Protein AF-A0A7C2JHR2-F1 (afdb_monomer)

pLDDT: mean 92.35, std 6.83, range [47.56, 98.38]

Foldseek 3Di:
DDDDPVGRPDDCLVVPCDDPSVVVSCCVVPVVVVLQLLLLQLLQLLQVVLQVLQQQAAFQVLDGAHRQFDRDSGNVRGHGDPVCVVPVSSRRQGNHSPDDRVSVVVSVCQQVFQRPPVGDDGSVRSVVVSVVVVVVVVVVVVVVVVVVVVVVVVVVVVCCVVVPDDVVVVVVVVVVVVVVVVVVVVVVVVVVVVVVVVVVVVD

Radius of gyration: 40.31 Å; Cα contacts (8 Å, |Δi|>4): 201; chains: 1; bounding box: 85×42×120 Å

Secondary structure (DSSP, 8-state):
--B-SS-SS-B-GGG--SHHHHHHHHIIIIIIHHHHHHHHHHHHHHHHHHHHHHHTSB-TTSPBP--SB---SSGGG--B-HHHHH-GGG---BSSTT--SHHHHHHHHGGGS--BTTTTB-HHHHHHHHHHHHHHHHHHHHHHHHHHHHHHHHHHHHHHHHH---HHHHHHHHHHHHHHHHHHHHHHHHHHHHHHHHHHH--

Mean predicted aligned error: 9.36 Å

Nearest PDB structures (foldseek):
  2d4y-assembly1_A  TM=8.411E-01  e=1.890E-04  Salmonella enterica subsp. enterica serovar Typhimurium
  2d4y-assembly2_B  TM=8.430E-01  e=1.890E-04  Salmonella enterica subsp. enterica serovar Typhimurium
  4ut1-assembly1_A  TM=8.815E-01  e=2.250E-01  Burkholderia pseudomallei K96243

Structure (mmCIF, N/CA/C/O backbone):
data_AF-A0A7C2JHR2-F1
#
_entry.id   AF-A0A7C2JHR2-F1
#
loop_
_atom_site.group_PDB
_atom_site.id
_atom_site.type_symbol
_atom_site.label_atom_id
_atom_site.label_alt_id
_atom_site.label_comp_id
_atom_site.label_asym_id
_atom_site.label_entity_id
_atom_site.label_seq_id
_atom_site.pdbx_PDB_ins_code
_atom_site.Cartn_x
_atom_site.Cartn_y
_atom_site.Cartn_z
_atom_site.occupancy
_atom_site.B_iso_or_equiv
_atom_site.auth_seq_id
_atom_site.auth_comp_id
_atom_site.auth_asym_id
_atom_site.auth_atom_id
_atom_site.pdbx_PDB_model_num
ATOM 1 N N . ASP A 1 1 ? -12.423 -16.221 6.100 1.00 84.69 1 ASP A N 1
ATOM 2 C CA . ASP A 1 1 ? -13.712 -15.647 6.539 1.00 84.69 1 ASP A CA 1
ATOM 3 C C . ASP A 1 1 ? -14.231 -16.263 7.816 1.00 84.69 1 ASP A C 1
ATOM 5 O O . ASP A 1 1 ? -13.761 -17.329 8.206 1.00 84.69 1 ASP A O 1
ATOM 9 N N . ILE A 1 2 ? -15.145 -15.561 8.488 1.00 84.69 2 ILE A N 1
ATOM 10 C CA . ILE A 1 2 ? -15.865 -16.088 9.647 1.00 84.69 2 ILE A CA 1
ATOM 11 C C . ILE A 1 2 ? -17.028 -16.913 9.126 1.00 84.69 2 ILE A C 1
ATOM 13 O O . ILE A 1 2 ? -17.918 -16.393 8.459 1.00 84.69 2 ILE A O 1
ATOM 17 N N . VAL A 1 3 ? -17.003 -18.197 9.446 1.00 90.94 3 VAL A N 1
ATOM 18 C CA . VAL A 1 3 ? -17.999 -19.176 9.021 1.00 90.94 3 VAL A CA 1
ATOM 19 C C . VAL A 1 3 ? -18.353 -20.080 10.193 1.00 90.94 3 VAL A C 1
ATOM 21 O O . VAL A 1 3 ? -17.589 -20.192 11.160 1.00 90.94 3 VAL A O 1
ATOM 24 N N . PHE A 1 4 ? -19.500 -20.748 10.117 1.00 87.81 4 PHE A N 1
ATOM 25 C CA . PHE A 1 4 ? -19.799 -21.811 11.064 1.00 87.81 4 PHE A CA 1
ATOM 26 C C . PHE A 1 4 ? -18.924 -23.030 10.768 1.00 87.81 4 PHE A C 1
ATOM 28 O O . PHE A 1 4 ? -18.644 -23.364 9.618 1.00 87.81 4 PHE A O 1
ATOM 35 N N . LYS A 1 5 ? -18.506 -23.734 11.824 1.00 89.44 5 LYS A N 1
ATOM 36 C CA . LYS A 1 5 ? -17.706 -24.957 11.681 1.00 89.44 5 LYS A CA 1
ATOM 37 C C . LYS A 1 5 ? -18.437 -26.033 10.867 1.00 89.44 5 LYS A C 1
ATOM 39 O O . LYS A 1 5 ? -17.797 -26.730 10.088 1.00 89.44 5 LYS A O 1
ATOM 44 N N . ASP A 1 6 ? -19.753 -26.131 11.047 1.00 91.62 6 ASP A N 1
ATOM 45 C CA . ASP A 1 6 ? -20.602 -27.135 10.396 1.00 91.62 6 ASP A CA 1
ATOM 46 C C . ASP A 1 6 ? -21.229 -26.632 9.080 1.00 91.62 6 ASP A C 1
ATOM 48 O O . ASP A 1 6 ? -21.831 -27.415 8.350 1.00 91.62 6 ASP A O 1
ATOM 52 N N . ASP A 1 7 ? -21.071 -25.341 8.760 1.00 88.56 7 ASP A N 1
ATOM 53 C CA . ASP A 1 7 ? -21.500 -24.738 7.495 1.00 88.56 7 ASP A CA 1
ATOM 54 C C . ASP A 1 7 ? -20.523 -23.633 7.067 1.00 88.56 7 ASP A C 1
ATOM 56 O O . ASP A 1 7 ? -20.610 -22.476 7.488 1.00 88.56 7 ASP A O 1
ATOM 60 N N . SER A 1 8 ? -19.576 -24.019 6.211 1.00 85.44 8 SER A N 1
ATOM 61 C CA . SER A 1 8 ? -18.550 -23.121 5.677 1.00 85.44 8 SER A CA 1
ATOM 62 C C . SER A 1 8 ? -19.034 -22.252 4.511 1.00 85.44 8 SER A C 1
ATOM 64 O O . SER A 1 8 ? -18.282 -21.389 4.066 1.00 85.44 8 SER A O 1
ATOM 66 N N . ALA A 1 9 ? -20.250 -22.473 3.994 1.00 88.38 9 ALA A N 1
ATOM 67 C CA . ALA A 1 9 ? -20.796 -21.690 2.884 1.00 88.38 9 ALA A CA 1
ATOM 68 C C . ALA A 1 9 ? -21.410 -20.363 3.356 1.00 88.38 9 ALA A C 1
ATOM 70 O O . ALA A 1 9 ? -21.451 -19.393 2.598 1.00 88.38 9 ALA A O 1
ATOM 71 N N . THR A 1 10 ? -21.857 -20.300 4.612 1.00 87.25 10 THR A N 1
ATOM 72 C CA . THR A 1 10 ? -22.422 -19.083 5.201 1.00 87.25 10 THR A CA 1
ATOM 73 C C . THR A 1 10 ? -21.320 -18.209 5.802 1.00 87.25 10 THR A C 1
ATOM 75 O O . THR A 1 10 ? -20.813 -18.484 6.891 1.00 87.25 10 THR A O 1
ATOM 78 N N . VAL A 1 11 ? -20.967 -17.126 5.104 1.00 88.44 11 VAL A N 1
ATOM 79 C CA . VAL A 1 11 ? -20.017 -16.108 5.582 1.00 88.44 11 VAL A CA 1
ATOM 80 C C . VAL A 1 11 ? -20.727 -15.092 6.478 1.00 88.44 11 VAL A C 1
ATOM 82 O O . VAL A 1 11 ? -21.771 -14.551 6.126 1.00 88.44 11 VAL A O 1
ATOM 85 N N . LEU A 1 12 ? -20.141 -14.820 7.643 1.00 87.00 12 LEU A N 1
ATOM 86 C CA . LEU A 1 12 ? -20.720 -13.983 8.697 1.00 87.00 12 LEU A CA 1
ATOM 87 C C . LEU A 1 12 ? -19.999 -12.648 8.900 1.00 87.00 12 LEU A C 1
ATOM 89 O O . LEU A 1 12 ? -20.329 -11.944 9.854 1.00 87.00 12 LEU A O 1
ATOM 93 N N . ASN A 1 13 ? -19.022 -12.298 8.059 1.00 86.38 13 ASN A N 1
ATOM 94 C CA . ASN A 1 13 ? -18.166 -11.123 8.265 1.00 86.38 13 ASN A CA 1
ATOM 95 C C . ASN A 1 13 ? -18.991 -9.851 8.567 1.00 86.38 13 ASN A C 1
ATOM 97 O O . ASN A 1 13 ? -18.767 -9.214 9.592 1.00 86.38 13 ASN A O 1
ATOM 101 N N . ASP A 1 14 ? -20.030 -9.575 7.772 1.00 86.75 14 ASP A N 1
ATOM 102 C CA . ASP A 1 14 ? -20.877 -8.376 7.913 1.00 86.75 14 ASP A CA 1
ATOM 103 C C . ASP A 1 14 ? -21.782 -8.387 9.156 1.00 86.75 14 ASP A C 1
ATOM 105 O O . ASP A 1 14 ? -22.280 -7.351 9.596 1.00 86.75 14 ASP A O 1
ATOM 109 N N . THR A 1 15 ? -22.015 -9.562 9.746 1.00 89.50 15 THR A N 1
ATOM 110 C CA . THR A 1 15 ? -22.833 -9.690 10.964 1.00 89.50 15 THR A CA 1
ATOM 111 C C . THR A 1 15 ? -22.037 -9.371 12.229 1.00 89.50 15 THR A C 1
ATOM 113 O O . THR A 1 15 ? -22.612 -8.980 13.250 1.00 89.50 15 THR A O 1
ATOM 116 N N . VAL A 1 16 ? -20.708 -9.497 12.176 1.00 89.44 16 VAL A N 1
ATOM 117 C CA . VAL A 1 16 ? -19.815 -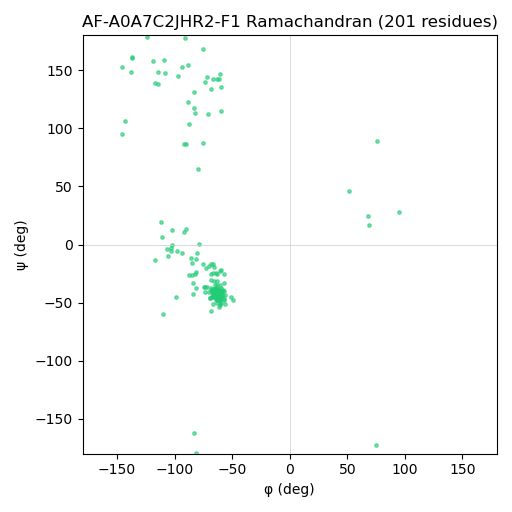9.260 13.312 1.00 89.44 16 VAL A CA 1
ATOM 118 C C . VAL A 1 16 ? -19.346 -7.806 13.299 1.00 89.44 16 VAL A C 1
ATOM 120 O O . VAL A 1 16 ? -18.282 -7.478 12.793 1.00 89.44 16 VAL A O 1
ATOM 123 N N . THR A 1 17 ? -20.145 -6.924 13.903 1.00 90.12 17 THR A N 1
ATOM 124 C CA . THR A 1 17 ? -19.923 -5.462 13.870 1.00 90.12 17 THR A CA 1
ATOM 125 C C . THR A 1 17 ? -19.330 -4.871 15.151 1.00 90.12 17 THR A C 1
ATOM 127 O O . THR A 1 17 ? -19.092 -3.669 15.226 1.00 90.12 17 THR A O 1
ATOM 130 N N . LYS A 1 18 ? -19.120 -5.679 16.200 1.00 90.69 18 LYS A N 1
ATOM 131 C CA . LYS A 1 18 ? -18.623 -5.206 17.503 1.00 90.69 18 LYS A CA 1
ATOM 132 C C . LYS A 1 18 ? -17.564 -6.119 18.110 1.00 90.69 18 LYS A C 1
ATOM 134 O O . LYS A 1 18 ? -17.469 -7.307 17.804 1.00 90.69 18 LYS A O 1
ATOM 139 N N . GLY A 1 19 ? -16.831 -5.553 19.065 1.00 91.44 19 GLY A N 1
ATOM 140 C CA . GLY A 1 19 ? -15.823 -6.258 19.845 1.00 91.44 19 GLY A CA 1
ATOM 141 C C . GLY A 1 19 ? -14.546 -6.531 19.056 1.00 91.44 19 GLY A C 1
ATOM 142 O O . GLY A 1 19 ? -14.362 -6.077 17.931 1.00 91.44 19 GLY A O 1
ATOM 143 N N . LYS A 1 20 ? -13.649 -7.303 19.670 1.00 91.38 20 LYS A N 1
ATOM 144 C CA . LYS A 1 20 ? -12.307 -7.564 19.133 1.00 91.38 20 LYS A CA 1
ATOM 145 C C . LYS A 1 20 ? -12.320 -8.246 17.758 1.00 91.38 20 LYS A C 1
ATOM 147 O O . LYS A 1 20 ? -11.455 -7.977 16.937 1.00 91.38 20 LYS A O 1
ATOM 152 N N . LEU A 1 21 ? -13.298 -9.118 17.512 1.00 92.50 21 LEU A N 1
ATOM 153 C CA . LEU A 1 21 ? -13.409 -9.853 16.253 1.00 92.50 21 LEU A CA 1
ATOM 154 C C . LEU A 1 21 ? -13.795 -8.942 15.082 1.00 92.50 21 LEU A C 1
ATOM 156 O O . LEU A 1 21 ? -13.199 -9.057 14.019 1.00 92.50 21 LEU A O 1
ATOM 160 N N . ALA A 1 22 ? -14.720 -8.002 15.304 1.00 92.69 22 ALA A N 1
ATOM 161 C CA . ALA A 1 22 ? -15.049 -6.976 14.318 1.00 92.69 22 ALA A CA 1
ATOM 162 C C . ALA A 1 22 ? -13.842 -6.079 14.019 1.00 92.69 22 ALA A C 1
ATOM 164 O O . ALA A 1 22 ? -13.552 -5.827 12.858 1.00 92.69 22 ALA A O 1
ATOM 165 N N . GLY A 1 23 ? -13.078 -5.693 15.049 1.00 92.44 23 GLY A N 1
ATOM 166 C CA . GLY A 1 23 ? -11.838 -4.933 14.857 1.00 92.44 23 GLY A CA 1
ATOM 167 C C . GLY A 1 23 ? -10.811 -5.681 13.998 1.00 92.44 23 GLY A C 1
ATOM 168 O O . GLY A 1 23 ? -10.185 -5.092 13.126 1.00 92.44 23 GLY A O 1
ATOM 169 N N . PHE A 1 24 ? -10.667 -6.999 14.168 1.00 93.69 24 PHE A N 1
ATOM 170 C CA . PHE A 1 24 ? -9.798 -7.787 13.288 1.00 93.69 24 PHE A CA 1
ATOM 171 C C . PHE A 1 24 ? -10.290 -7.841 11.841 1.00 93.69 24 PHE A C 1
ATOM 173 O O . PHE A 1 24 ? -9.462 -7.790 10.932 1.00 93.69 24 PHE A O 1
ATOM 180 N N . LEU A 1 25 ? -11.603 -7.939 11.621 1.00 94.44 25 LEU A N 1
ATOM 181 C CA . LEU A 1 25 ? -12.174 -7.871 10.277 1.00 94.44 25 LEU A CA 1
ATOM 182 C C . LEU A 1 25 ? -11.936 -6.501 9.643 1.00 94.44 25 LEU A C 1
ATOM 184 O O . LEU A 1 25 ? -11.479 -6.438 8.513 1.00 94.44 25 LEU A O 1
ATOM 188 N N . GLU A 1 26 ? -12.151 -5.415 10.383 1.00 93.06 26 GLU A N 1
ATOM 189 C CA . GLU A 1 26 ? -11.913 -4.055 9.897 1.00 93.06 26 GLU A CA 1
ATOM 190 C C . GLU A 1 26 ? -10.447 -3.830 9.499 1.00 93.06 26 GLU A C 1
ATOM 192 O O . GLU A 1 26 ? -10.163 -3.298 8.423 1.00 93.06 26 GLU A O 1
ATOM 197 N N . ILE A 1 27 ? -9.503 -4.290 10.324 1.00 93.94 27 ILE A N 1
ATOM 198 C CA . ILE A 1 27 ? -8.076 -4.202 10.004 1.00 93.94 27 ILE A CA 1
ATOM 199 C C . ILE A 1 27 ? -7.741 -5.024 8.756 1.00 93.94 27 ILE A C 1
ATOM 201 O O . ILE A 1 27 ? -7.057 -4.521 7.866 1.00 93.94 27 ILE A O 1
ATOM 205 N N . ARG A 1 28 ? -8.211 -6.273 8.675 1.00 94.12 28 ARG A N 1
ATOM 206 C CA . ARG A 1 28 ? -7.910 -7.178 7.558 1.00 94.12 28 ARG A CA 1
ATOM 207 C C . ARG A 1 28 ? -8.530 -6.694 6.245 1.00 94.12 28 ARG A C 1
ATOM 209 O O . ARG A 1 28 ? -7.824 -6.599 5.246 1.00 94.12 28 ARG A O 1
ATOM 216 N N . ASP A 1 29 ? -9.824 -6.394 6.267 1.00 93.44 29 ASP A N 1
ATOM 217 C CA . ASP A 1 29 ? -10.638 -6.193 5.065 1.00 93.44 29 ASP A CA 1
ATOM 218 C C . ASP A 1 29 ? -10.594 -4.751 4.557 1.00 93.44 29 ASP A C 1
ATOM 220 O O . ASP A 1 29 ? -10.745 -4.534 3.359 1.00 93.44 29 ASP A O 1
ATOM 224 N N . ASN A 1 30 ? -10.343 -3.770 5.434 1.00 93.38 30 ASN A N 1
ATOM 225 C CA . ASN A 1 30 ? -10.305 -2.360 5.042 1.00 93.38 30 ASN A CA 1
ATOM 226 C C . ASN A 1 30 ? -8.889 -1.785 5.102 1.00 93.38 30 ASN A C 1
ATOM 228 O O . ASN A 1 30 ? -8.368 -1.327 4.085 1.00 93.38 30 ASN A O 1
ATOM 232 N N . LYS A 1 31 ? -8.248 -1.791 6.279 1.00 95.12 31 LYS A N 1
ATOM 233 C CA . LYS A 1 31 ? -6.962 -1.093 6.464 1.00 95.12 31 LYS A CA 1
ATOM 234 C C . LYS A 1 31 ? -5.830 -1.765 5.687 1.00 95.12 31 LYS A C 1
ATOM 236 O O . LYS A 1 31 ? -5.225 -1.134 4.826 1.00 95.12 31 LYS A O 1
ATOM 241 N N . ILE A 1 32 ? -5.586 -3.054 5.932 1.00 95.44 32 ILE A N 1
ATOM 242 C CA . ILE A 1 32 ? -4.541 -3.822 5.240 1.00 95.44 32 ILE A CA 1
ATOM 243 C C . ILE A 1 32 ? -4.842 -3.905 3.745 1.00 95.44 32 ILE A C 1
ATOM 245 O O . ILE A 1 32 ? -3.940 -3.679 2.944 1.00 95.44 32 ILE A O 1
ATOM 249 N N . ALA A 1 33 ? -6.095 -4.158 3.360 1.00 96.12 33 ALA A N 1
ATOM 250 C CA . ALA A 1 33 ? -6.488 -4.164 1.954 1.00 96.12 33 ALA A CA 1
ATOM 251 C C . ALA A 1 33 ? -6.188 -2.821 1.262 1.00 96.12 33 ALA A C 1
ATOM 253 O O . ALA A 1 33 ? -5.616 -2.804 0.174 1.00 96.12 33 ALA A O 1
ATOM 254 N N . SER A 1 34 ? -6.494 -1.686 1.904 1.00 96.81 34 SER A N 1
ATOM 255 C CA . SER A 1 34 ? -6.131 -0.368 1.370 1.00 96.81 34 SER A CA 1
ATOM 256 C C . SER A 1 34 ? -4.618 -0.195 1.253 1.00 96.81 34 SER A C 1
ATOM 258 O O . SER A 1 34 ? -4.169 0.344 0.247 1.00 96.81 34 SER A O 1
ATOM 260 N N . TYR A 1 35 ? -3.838 -0.629 2.243 1.00 97.12 35 TYR A N 1
ATOM 261 C CA . TYR A 1 35 ? -2.380 -0.506 2.196 1.00 97.12 35 TYR A CA 1
ATOM 262 C C . TYR A 1 35 ? -1.755 -1.370 1.100 1.00 97.12 35 TYR A C 1
ATOM 264 O O . TYR A 1 35 ? -0.830 -0.930 0.420 1.00 97.12 35 TYR A O 1
ATOM 272 N N . LEU A 1 36 ? -2.282 -2.579 0.898 1.00 96.94 36 LEU A N 1
ATOM 273 C CA . LEU A 1 36 ? -1.880 -3.446 -0.205 1.00 96.94 36 LEU A CA 1
ATOM 274 C C . LEU A 1 36 ? -2.214 -2.809 -1.551 1.00 96.94 36 LEU A C 1
ATOM 276 O O . LEU A 1 36 ? -1.374 -2.830 -2.439 1.00 96.94 36 LEU A O 1
ATOM 280 N N . ASN A 1 37 ? -3.381 -2.178 -1.697 1.00 96.69 37 ASN A N 1
ATOM 281 C CA . ASN A 1 37 ? -3.738 -1.472 -2.929 1.00 96.69 37 ASN A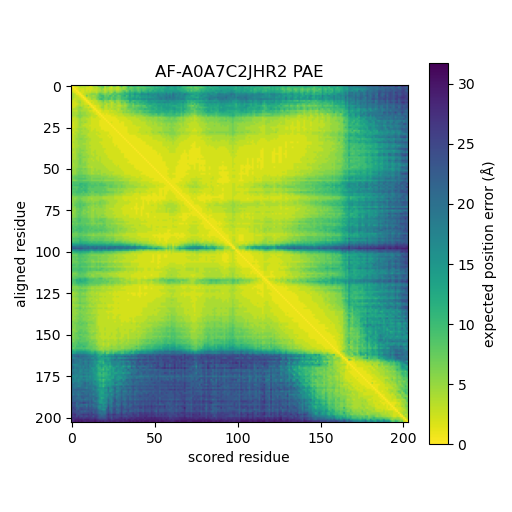 CA 1
ATOM 282 C C . ASN A 1 37 ? -2.806 -0.286 -3.224 1.00 96.69 37 ASN A C 1
ATOM 284 O O . ASN A 1 37 ? -2.426 -0.089 -4.380 1.00 96.69 37 ASN A O 1
ATOM 288 N N . ASP A 1 38 ? -2.412 0.474 -2.199 1.00 96.88 38 ASP A N 1
ATOM 289 C CA . ASP A 1 38 ? -1.452 1.573 -2.347 1.00 96.88 38 ASP A CA 1
ATOM 290 C C . ASP A 1 38 ? -0.082 1.022 -2.811 1.00 96.88 38 ASP A C 1
ATOM 292 O O . ASP A 1 38 ? 0.499 1.500 -3.788 1.00 96.88 38 ASP A O 1
ATOM 296 N N . LEU A 1 39 ? 0.403 -0.061 -2.190 1.00 97.19 39 LEU A N 1
ATOM 297 C CA . LEU A 1 39 ? 1.651 -0.727 -2.586 1.00 97.19 39 LEU A CA 1
ATOM 298 C C . LEU A 1 39 ? 1.580 -1.334 -3.999 1.00 97.19 39 LEU A C 1
ATOM 300 O O . LEU A 1 39 ? 2.514 -1.182 -4.787 1.00 97.19 39 LEU A O 1
ATOM 304 N N . ASN A 1 40 ? 0.469 -1.990 -4.331 1.00 97.75 40 ASN A N 1
ATOM 305 C CA . ASN A 1 40 ? 0.204 -2.574 -5.643 1.00 97.75 40 ASN A CA 1
ATOM 306 C C . ASN A 1 40 ? 0.206 -1.499 -6.733 1.00 97.75 40 ASN A C 1
ATOM 308 O O . ASN A 1 40 ? 0.818 -1.690 -7.778 1.00 97.75 40 ASN A O 1
ATOM 312 N N . SER A 1 41 ? -0.397 -0.339 -6.465 1.00 97.12 41 SER A N 1
ATOM 313 C CA . SER A 1 41 ? -0.410 0.790 -7.403 1.00 97.12 41 SER A CA 1
ATOM 314 C C . SER A 1 41 ? 0.999 1.315 -7.687 1.00 97.12 41 SER A C 1
ATOM 316 O O . SER A 1 41 ? 1.333 1.596 -8.838 1.00 97.12 41 SER A O 1
ATOM 318 N N . LEU A 1 42 ? 1.842 1.414 -6.653 1.00 97.00 42 LEU A N 1
ATOM 319 C CA . LEU A 1 42 ? 3.244 1.802 -6.807 1.00 97.00 42 LEU A CA 1
ATOM 320 C C . LEU A 1 42 ? 4.021 0.781 -7.648 1.00 97.00 42 LEU A C 1
ATOM 322 O O . LEU A 1 42 ? 4.687 1.164 -8.608 1.00 97.00 42 LEU A O 1
ATOM 326 N N . ALA A 1 43 ? 3.913 -0.508 -7.315 1.00 97.75 43 ALA A N 1
ATOM 327 C CA . ALA A 1 43 ? 4.605 -1.572 -8.038 1.00 97.75 43 ALA A CA 1
ATOM 328 C C . ALA A 1 43 ? 4.158 -1.651 -9.504 1.00 97.75 43 ALA A C 1
ATOM 330 O O . ALA A 1 43 ? 5.000 -1.672 -10.398 1.00 97.75 43 ALA A O 1
ATOM 331 N N . ALA A 1 44 ? 2.848 -1.615 -9.760 1.00 97.69 44 ALA A N 1
ATOM 332 C CA . ALA A 1 44 ? 2.286 -1.647 -11.106 1.00 97.69 44 ALA A CA 1
ATOM 333 C C . ALA A 1 44 ? 2.780 -0.474 -11.967 1.00 97.69 44 ALA A C 1
ATOM 335 O O . ALA A 1 44 ? 3.110 -0.670 -13.135 1.00 97.69 44 ALA A O 1
ATOM 336 N N . SER A 1 45 ? 2.877 0.729 -11.390 1.00 97.31 45 SER A N 1
ATOM 337 C CA . SER A 1 45 ? 3.400 1.897 -12.104 1.00 97.31 45 SER A CA 1
ATOM 338 C C . SER A 1 45 ? 4.895 1.749 -12.418 1.00 97.31 45 SER A C 1
ATOM 340 O O . SER A 1 45 ? 5.298 1.939 -13.561 1.00 97.31 45 SER A O 1
ATOM 342 N N . ILE A 1 46 ? 5.718 1.287 -11.466 1.00 97.38 46 ILE A N 1
ATOM 343 C CA . ILE A 1 46 ? 7.144 1.012 -11.732 1.00 97.38 46 ILE A CA 1
ATOM 344 C C . ILE A 1 46 ? 7.303 -0.045 -12.833 1.00 97.38 46 ILE A C 1
ATOM 346 O O . ILE A 1 46 ? 8.093 0.152 -13.754 1.00 97.38 46 ILE A O 1
ATOM 350 N N . ILE A 1 47 ? 6.548 -1.147 -12.763 1.00 98.12 47 ILE A N 1
ATOM 351 C CA . ILE A 1 47 ? 6.555 -2.201 -13.787 1.00 98.12 47 ILE A CA 1
ATOM 352 C C . ILE A 1 47 ? 6.234 -1.607 -15.156 1.00 98.12 47 ILE A C 1
ATOM 354 O O . ILE A 1 47 ? 6.981 -1.828 -16.109 1.00 98.12 47 ILE A O 1
ATOM 358 N N . ALA A 1 48 ? 5.140 -0.851 -15.251 1.00 97.12 48 ALA A N 1
ATOM 359 C CA . ALA A 1 48 ? 4.674 -0.278 -16.503 1.00 97.12 48 ALA A CA 1
ATOM 360 C C . ALA A 1 48 ? 5.712 0.675 -17.106 1.00 97.12 48 ALA A C 1
ATOM 362 O O . ALA A 1 48 ? 6.135 0.468 -18.243 1.00 97.12 48 ALA A O 1
ATOM 363 N N . GLU A 1 49 ? 6.170 1.666 -16.343 1.00 97.44 49 GLU A N 1
ATOM 364 C CA . GLU A 1 49 ? 7.078 2.696 -16.853 1.00 97.44 49 GLU A CA 1
ATOM 365 C C . GLU A 1 49 ? 8.453 2.120 -17.206 1.00 97.44 49 GLU A C 1
ATOM 367 O O . GLU A 1 49 ? 9.025 2.452 -18.250 1.00 97.44 49 GLU A O 1
ATOM 372 N N . VAL A 1 50 ? 8.986 1.205 -16.382 1.00 97.81 50 VAL A N 1
ATOM 373 C CA . VAL A 1 50 ? 10.272 0.551 -16.674 1.00 97.81 50 VAL A CA 1
ATOM 374 C C . VAL A 1 50 ? 10.149 -0.323 -17.911 1.00 97.81 50 VAL A C 1
ATOM 376 O O . VAL A 1 50 ? 11.020 -0.249 -18.772 1.00 97.81 50 VAL A O 1
ATOM 379 N N . ASN A 1 51 ? 9.071 -1.095 -18.055 1.00 97.81 51 ASN A N 1
ATOM 380 C CA . ASN A 1 51 ? 8.860 -1.911 -19.248 1.00 97.81 51 ASN A CA 1
ATOM 381 C C . ASN A 1 51 ? 8.734 -1.057 -20.506 1.00 97.81 51 ASN A C 1
ATOM 383 O O . ASN A 1 51 ? 9.402 -1.348 -21.497 1.00 97.81 51 ASN A O 1
ATOM 387 N N . VAL A 1 52 ? 7.940 0.015 -20.454 1.00 97.44 52 VAL A N 1
ATOM 388 C CA . VAL A 1 52 ? 7.775 0.945 -21.576 1.00 97.44 52 VAL A CA 1
ATOM 389 C C . VAL A 1 52 ? 9.125 1.520 -21.994 1.00 97.44 52 VAL A C 1
ATOM 391 O O . VAL A 1 52 ? 9.451 1.504 -23.178 1.00 97.44 52 VAL A O 1
ATOM 394 N N . ARG A 1 53 ? 9.950 1.985 -21.049 1.00 97.25 53 ARG A N 1
ATOM 395 C CA . ARG A 1 53 ? 11.257 2.567 -21.387 1.00 97.25 53 ARG A CA 1
ATOM 396 C C . ARG A 1 53 ? 12.284 1.520 -21.807 1.00 97.25 53 ARG A C 1
ATOM 398 O O . ARG A 1 53 ? 13.061 1.772 -22.724 1.00 97.25 53 ARG A O 1
ATOM 405 N N . HIS A 1 54 ? 12.280 0.343 -21.193 1.00 97.75 54 HIS A N 1
ATOM 406 C CA . HIS A 1 54 ? 13.169 -0.755 -21.565 1.00 97.75 54 HIS A CA 1
ATOM 407 C C . HIS A 1 54 ? 12.917 -1.215 -23.009 1.00 97.75 54 HIS A C 1
ATOM 409 O O . HIS A 1 54 ? 13.867 -1.399 -23.762 1.00 97.75 54 HIS A O 1
ATOM 415 N N . GLN A 1 55 ? 11.652 -1.286 -23.434 1.00 97.31 55 GLN A N 1
ATOM 416 C CA . GLN A 1 55 ? 11.267 -1.658 -24.802 1.00 97.31 55 GLN A CA 1
ATOM 417 C C . GLN A 1 55 ? 11.708 -0.660 -25.884 1.00 97.31 55 GLN A C 1
ATOM 419 O O . GLN A 1 55 ? 11.762 -1.011 -27.061 1.00 97.31 55 GLN A O 1
ATOM 424 N N . LEU A 1 56 ? 12.016 0.583 -25.505 1.00 96.38 56 LEU A N 1
ATOM 425 C CA . LEU A 1 56 ? 12.541 1.601 -26.420 1.00 96.38 56 LEU A CA 1
ATOM 426 C C . LEU A 1 56 ? 14.065 1.537 -26.578 1.00 96.38 56 LEU A C 1
ATOM 428 O O . LEU A 1 56 ? 14.606 2.217 -27.448 1.00 96.38 56 LEU A O 1
ATOM 432 N N . GLY A 1 57 ? 14.749 0.770 -25.728 1.00 96.88 57 GLY A N 1
ATOM 433 C CA . GLY A 1 57 ? 16.196 0.629 -25.764 1.00 96.88 57 GLY A CA 1
ATOM 434 C C . GLY A 1 57 ? 16.678 -0.529 -26.631 1.00 96.88 57 GLY A C 1
ATOM 435 O O . GLY A 1 57 ? 15.892 -1.324 -27.149 1.00 96.88 57 GLY A O 1
ATOM 436 N N . TYR A 1 58 ? 17.999 -0.646 -26.716 1.00 97.56 58 TYR A N 1
ATOM 437 C CA . TYR A 1 58 ? 18.712 -1.744 -27.349 1.00 97.56 58 TYR A CA 1
ATOM 438 C C . TYR A 1 58 ? 19.561 -2.497 -26.331 1.00 97.56 58 TYR A C 1
ATOM 440 O O . TYR A 1 58 ? 20.185 -1.891 -25.448 1.00 97.56 58 TYR A O 1
ATOM 448 N N . ASP A 1 59 ? 19.555 -3.817 -26.462 1.00 95.62 59 ASP A N 1
ATOM 449 C CA . ASP A 1 59 ? 20.352 -4.746 -25.672 1.00 95.62 59 ASP A CA 1
ATOM 450 C C . ASP A 1 59 ? 21.795 -4.874 -26.197 1.00 95.62 59 ASP A C 1
ATOM 452 O O . ASP A 1 59 ? 22.199 -4.200 -27.152 1.00 95.62 59 ASP A O 1
ATOM 456 N N . MET A 1 60 ? 22.608 -5.713 -25.548 1.00 93.69 60 MET A N 1
ATOM 457 C CA . MET A 1 60 ? 24.021 -5.881 -25.913 1.00 93.69 60 MET A CA 1
ATOM 458 C C . MET A 1 60 ? 24.214 -6.520 -27.299 1.00 93.69 60 MET A C 1
ATOM 460 O O . MET A 1 60 ? 25.239 -6.289 -27.945 1.00 93.69 60 MET A O 1
ATOM 464 N N . ASP A 1 61 ? 23.218 -7.269 -27.769 1.00 93.62 61 ASP A N 1
ATOM 465 C CA . ASP A 1 61 ? 23.187 -7.921 -29.076 1.00 93.62 61 ASP A CA 1
ATOM 466 C C . ASP A 1 61 ? 22.536 -7.044 -30.157 1.00 93.62 61 ASP A C 1
ATOM 468 O O . ASP A 1 61 ? 22.308 -7.512 -31.275 1.00 93.62 61 ASP A O 1
ATOM 472 N N . GLN A 1 62 ? 22.288 -5.761 -29.855 1.00 94.62 62 GLN A N 1
ATOM 473 C CA . GLN A 1 62 ? 21.700 -4.764 -30.756 1.00 94.62 62 GLN A CA 1
ATOM 474 C C . GLN A 1 62 ? 20.223 -5.012 -31.098 1.00 94.62 62 GLN A C 1
ATOM 476 O O . GLN A 1 62 ? 19.695 -4.415 -32.043 1.00 94.62 62 GLN A O 1
ATOM 481 N N . ASN A 1 63 ? 19.532 -5.854 -30.329 1.00 94.75 63 ASN A N 1
ATOM 482 C CA . ASN A 1 63 ? 18.098 -6.073 -30.475 1.00 94.75 63 ASN A CA 1
ATOM 483 C C . ASN A 1 63 ? 17.314 -5.068 -29.631 1.00 94.75 63 ASN A C 1
ATOM 485 O O . ASN A 1 63 ? 17.802 -4.560 -28.625 1.00 94.75 63 ASN A O 1
ATOM 489 N N . LEU A 1 64 ? 16.075 -4.794 -30.038 1.00 95.88 64 LEU A N 1
ATOM 490 C CA . LEU A 1 64 ? 15.146 -4.007 -29.228 1.00 95.88 64 LEU A CA 1
ATOM 491 C C . LEU A 1 64 ? 14.837 -4.721 -27.908 1.00 95.88 64 LEU A C 1
ATOM 493 O O . LEU A 1 64 ? 14.664 -5.942 -27.876 1.00 95.88 64 LEU A O 1
ATOM 497 N N . GLY A 1 65 ? 14.710 -3.938 -26.839 1.00 95.62 65 GLY A N 1
ATOM 498 C CA . GLY A 1 65 ? 14.395 -4.446 -25.514 1.00 95.62 65 GLY A CA 1
ATOM 499 C C . GLY A 1 65 ? 13.041 -5.150 -25.433 1.00 95.62 65 GLY A C 1
ATOM 500 O O . GLY A 1 65 ? 12.044 -4.732 -26.023 1.00 95.62 65 GLY A O 1
ATOM 501 N N . GLY A 1 66 ? 13.002 -6.226 -24.648 1.00 95.62 66 GLY A N 1
ATOM 502 C CA . GLY A 1 66 ? 11.762 -6.865 -24.209 1.00 95.62 66 GLY A CA 1
ATOM 503 C C . GLY A 1 66 ? 11.156 -6.175 -22.985 1.00 95.62 66 GLY A C 1
ATOM 504 O O . GLY A 1 66 ? 11.505 -5.045 -22.645 1.00 95.62 66 GLY A O 1
ATOM 505 N N . VAL A 1 67 ? 10.259 -6.867 -22.283 1.00 97.62 67 VAL A N 1
ATOM 506 C CA . VAL A 1 67 ? 9.815 -6.428 -20.950 1.00 97.62 67 VAL A CA 1
ATOM 507 C C . VAL A 1 67 ? 10.924 -6.672 -19.924 1.00 97.62 67 VAL A C 1
ATOM 509 O O . VAL A 1 67 ? 11.601 -7.699 -19.975 1.00 97.62 67 VAL A O 1
ATOM 512 N N . PHE A 1 68 ? 11.121 -5.733 -19.000 1.00 98.19 68 PHE A N 1
ATOM 513 C CA . PHE A 1 68 ? 12.081 -5.889 -17.908 1.00 98.19 68 PHE A CA 1
ATOM 514 C C . PHE A 1 68 ? 11.487 -6.669 -16.733 1.00 98.19 68 PHE A C 1
ATOM 516 O O . PHE A 1 68 ? 12.126 -7.555 -16.175 1.00 98.19 68 PHE A O 1
ATOM 523 N N . PHE A 1 69 ? 10.244 -6.354 -16.382 1.00 98.38 69 PHE A N 1
ATOM 524 C CA . PHE A 1 69 ? 9.430 -7.058 -15.402 1.00 98.38 69 PHE A CA 1
ATOM 525 C C . PHE A 1 69 ? 8.311 -7.834 -16.099 1.00 98.38 69 PHE A C 1
ATOM 527 O O . PHE A 1 69 ? 7.762 -7.365 -17.100 1.00 98.38 69 PHE A O 1
ATOM 534 N N . GLU A 1 70 ? 7.918 -8.976 -15.542 1.00 97.88 70 GLU A N 1
ATOM 535 C CA . GLU A 1 70 ? 6.681 -9.647 -15.947 1.00 97.88 70 GLU A CA 1
ATOM 536 C C . GLU A 1 70 ? 5.477 -8.709 -15.716 1.00 97.88 70 GLU A C 1
ATOM 538 O O . GLU A 1 70 ? 5.411 -8.047 -14.673 1.00 97.88 70 GLU A O 1
ATOM 543 N N . PRO A 1 71 ? 4.524 -8.596 -16.664 1.00 95.56 71 PRO A N 1
ATOM 544 C CA . PRO A 1 71 ? 3.349 -7.754 -16.478 1.00 95.56 71 PRO A CA 1
ATOM 545 C C . PRO A 1 71 ? 2.531 -8.190 -15.256 1.00 95.56 71 PRO A C 1
ATOM 547 O O . PRO A 1 71 ? 1.939 -9.268 -15.243 1.00 95.56 71 PRO A O 1
ATOM 550 N N . ALA A 1 72 ? 2.458 -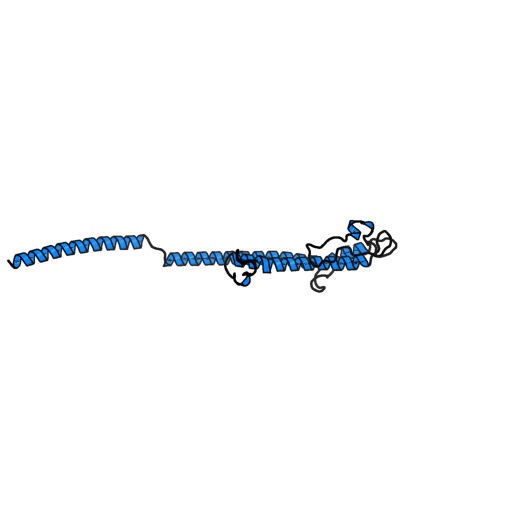7.325 -14.247 1.00 96.62 72 ALA A N 1
ATOM 551 C CA . ALA A 1 72 ? 1.706 -7.573 -13.027 1.00 96.62 72 ALA A CA 1
ATOM 552 C C . ALA A 1 72 ? 1.091 -6.282 -12.480 1.00 96.62 72 ALA A C 1
ATOM 554 O O . ALA A 1 72 ? 1.606 -5.182 -12.684 1.00 96.62 72 ALA A O 1
ATOM 555 N N . THR A 1 73 ? -0.023 -6.430 -11.766 1.00 94.81 73 THR A N 1
ATOM 556 C CA . THR A 1 73 ? -0.710 -5.335 -11.061 1.00 94.81 73 THR A CA 1
ATOM 557 C C . THR A 1 73 ? -0.506 -5.387 -9.553 1.00 94.81 73 THR A C 1
ATOM 559 O O . THR A 1 73 ? -0.887 -4.457 -8.852 1.00 94.81 73 THR A O 1
ATOM 562 N N . GLU A 1 74 ? 0.058 -6.482 -9.047 1.00 96.69 74 GLU A N 1
ATOM 563 C CA . GLU A 1 74 ? 0.257 -6.720 -7.624 1.00 96.69 74 GLU A CA 1
ATOM 564 C C . GLU A 1 74 ? 1.745 -6.757 -7.304 1.00 96.69 74 GLU A C 1
ATOM 566 O O . GLU A 1 74 ? 2.535 -7.363 -8.030 1.00 96.69 74 GLU A O 1
ATOM 571 N N . ALA A 1 75 ? 2.121 -6.127 -6.194 1.00 96.50 75 ALA A N 1
ATOM 572 C CA . ALA A 1 75 ? 3.511 -6.002 -5.782 1.00 96.50 75 ALA A CA 1
ATOM 573 C C . ALA A 1 75 ? 4.164 -7.358 -5.483 1.00 96.50 75 ALA A C 1
ATOM 575 O O . ALA A 1 75 ? 5.357 -7.523 -5.725 1.00 96.50 75 ALA A O 1
ATOM 576 N N . GLU A 1 76 ? 3.397 -8.345 -5.006 1.00 96.81 76 GLU A N 1
ATOM 577 C CA . GLU A 1 76 ? 3.901 -9.708 -4.774 1.00 96.81 76 GLU A CA 1
ATOM 578 C C . GLU A 1 76 ? 4.372 -10.411 -6.059 1.00 96.81 76 GLU A C 1
ATOM 580 O O . GLU A 1 76 ? 5.259 -11.267 -6.013 1.00 96.81 76 GLU A O 1
ATOM 585 N N . ASN A 1 77 ? 3.829 -9.993 -7.204 1.00 96.19 77 ASN A N 1
ATOM 586 C CA . ASN A 1 77 ? 4.087 -10.565 -8.522 1.00 96.19 77 ASN A CA 1
ATOM 587 C C . ASN A 1 77 ? 5.064 -9.708 -9.347 1.00 96.19 77 ASN A C 1
ATOM 589 O O . ASN A 1 77 ? 5.216 -9.915 -10.549 1.00 96.19 77 ASN A O 1
ATOM 593 N N . MET A 1 78 ? 5.740 -8.738 -8.721 1.00 97.19 78 MET A N 1
ATOM 594 C CA . MET A 1 78 ? 6.770 -7.932 -9.373 1.00 97.19 78 MET A CA 1
ATOM 595 C C . MET A 1 78 ? 8.063 -8.740 -9.529 1.00 97.19 78 MET A C 1
ATOM 597 O O . MET A 1 78 ? 8.954 -8.699 -8.678 1.00 97.19 78 MET A O 1
ATOM 601 N N . TRP A 1 79 ? 8.167 -9.485 -10.627 1.00 97.25 79 TRP A N 1
ATOM 602 C CA . TRP A 1 79 ? 9.335 -10.306 -10.951 1.00 97.25 79 TRP A CA 1
ATOM 603 C C . TRP A 1 79 ? 10.036 -9.794 -12.204 1.00 97.25 79 TRP A C 1
ATOM 605 O O . TRP A 1 79 ? 9.401 -9.252 -13.105 1.00 97.25 79 TRP A O 1
ATOM 615 N N . VAL A 1 80 ? 11.357 -9.964 -12.258 1.00 97.69 80 VAL A N 1
ATOM 616 C CA . VAL A 1 80 ? 12.138 -9.721 -13.480 1.00 97.69 80 VAL A CA 1
ATOM 617 C C . VAL A 1 80 ? 11.739 -10.760 -14.525 1.00 97.69 80 VAL A C 1
ATOM 619 O O . VAL A 1 80 ? 11.493 -11.915 -14.173 1.00 97.69 80 VAL A O 1
ATOM 622 N N . SER A 1 81 ? 11.671 -10.350 -15.789 1.00 97.50 81 SER A N 1
ATOM 623 C CA . SER A 1 81 ? 11.283 -11.236 -16.881 1.00 97.50 81 SER A CA 1
ATOM 624 C C . SER A 1 81 ? 12.238 -12.418 -17.028 1.00 97.50 81 SER A C 1
ATOM 626 O O . SER A 1 81 ? 13.449 -12.293 -16.794 1.00 97.50 81 SER A O 1
ATOM 628 N N . SER A 1 82 ? 11.705 -13.574 -17.439 1.00 96.69 82 SER A N 1
ATOM 629 C CA . SER A 1 82 ? 12.529 -14.777 -17.631 1.00 96.69 82 SER A CA 1
ATOM 630 C C . SER A 1 82 ? 13.663 -14.515 -18.621 1.00 96.69 82 SER A C 1
ATOM 632 O O . SER A 1 82 ? 14.805 -14.875 -18.351 1.00 96.69 82 SER A O 1
ATOM 634 N N . ASP A 1 83 ? 13.362 -13.770 -19.686 1.00 95.25 83 ASP A N 1
ATOM 635 C CA . ASP A 1 83 ? 14.298 -13.328 -20.718 1.00 95.25 83 ASP A CA 1
ATOM 636 C C . ASP A 1 83 ? 15.556 -12.653 -20.149 1.00 95.25 83 ASP A C 1
ATOM 638 O O . ASP A 1 83 ? 16.663 -12.967 -20.579 1.00 95.25 83 ASP A O 1
ATOM 642 N N . ILE A 1 84 ? 15.401 -11.755 -19.172 1.00 96.94 84 ILE A N 1
ATOM 643 C CA . ILE A 1 84 ? 16.527 -11.050 -18.541 1.00 96.94 84 ILE A CA 1
ATOM 644 C C . ILE A 1 84 ? 17.201 -11.909 -17.473 1.00 96.94 84 ILE A C 1
ATOM 646 O O . ILE A 1 84 ? 18.419 -11.859 -17.307 1.00 96.94 84 ILE A O 1
ATOM 650 N N . SER A 1 85 ? 16.419 -12.682 -16.719 1.00 96.69 85 SER A N 1
ATOM 651 C CA . SER A 1 85 ? 16.966 -13.532 -15.657 1.00 96.69 85 SER A CA 1
ATOM 652 C C . SER A 1 85 ? 17.813 -14.690 -16.199 1.00 96.69 85 SER A C 1
ATOM 654 O O . SER A 1 85 ? 18.765 -15.112 -15.542 1.00 96.69 85 SER A O 1
ATOM 656 N N . GLU A 1 86 ? 17.485 -15.180 -17.397 1.00 96.75 86 GLU A N 1
ATOM 657 C CA . GLU A 1 86 ? 18.220 -16.226 -18.109 1.00 96.75 86 GLU A CA 1
ATOM 658 C C . GLU A 1 86 ? 19.410 -15.656 -18.891 1.00 96.75 86 GLU A C 1
ATOM 660 O O . GLU A 1 86 ? 20.448 -16.316 -18.977 1.00 96.75 86 GLU A O 1
ATOM 665 N N . ASP A 1 87 ? 19.292 -14.428 -19.410 1.00 97.00 87 ASP A N 1
ATOM 666 C CA . ASP A 1 87 ? 20.378 -13.730 -20.093 1.00 97.00 87 ASP A CA 1
ATOM 667 C C . ASP A 1 87 ? 20.388 -12.220 -19.803 1.00 97.00 87 ASP A C 1
ATOM 669 O O . ASP A 1 87 ? 19.621 -11.428 -20.354 1.00 97.00 87 ASP A O 1
ATOM 673 N N . VAL A 1 88 ? 21.346 -11.800 -18.976 1.00 96.00 88 VAL A N 1
ATOM 674 C CA . VAL A 1 88 ? 21.539 -10.392 -18.599 1.00 96.00 88 VAL A CA 1
ATOM 675 C C . VAL A 1 88 ? 21.973 -9.501 -19.766 1.00 96.00 88 VAL A C 1
ATOM 677 O O . VAL A 1 88 ? 21.842 -8.281 -19.670 1.00 96.00 88 VAL A O 1
ATOM 680 N N . ASN A 1 89 ? 22.460 -10.073 -20.874 1.00 95.25 89 ASN A N 1
ATOM 681 C CA . ASN A 1 89 ? 22.812 -9.304 -22.071 1.00 95.25 89 ASN A CA 1
ATOM 682 C C . ASN A 1 89 ? 21.576 -8.716 -22.761 1.00 95.25 89 ASN A C 1
ATOM 684 O O . ASN A 1 89 ? 21.718 -7.760 -23.520 1.00 95.25 89 ASN A O 1
ATOM 688 N N . ARG A 1 90 ? 20.377 -9.229 -22.439 1.00 96.25 90 ARG A N 1
ATOM 689 C CA . ARG A 1 90 ? 19.078 -8.746 -22.932 1.00 96.25 90 ARG A CA 1
ATOM 690 C C . ARG A 1 90 ? 18.578 -7.486 -22.216 1.00 96.25 90 ARG A C 1
ATOM 692 O O . ARG A 1 90 ? 17.495 -6.988 -22.529 1.00 96.25 90 ARG A O 1
ATOM 699 N N . ILE A 1 91 ? 19.345 -6.952 -21.260 1.00 97.06 91 ILE A N 1
ATOM 700 C CA . ILE A 1 91 ? 19.051 -5.657 -20.640 1.00 97.06 91 ILE A CA 1
ATOM 701 C C . ILE A 1 91 ? 19.314 -4.549 -21.665 1.00 97.06 91 ILE A C 1
ATOM 703 O O . ILE A 1 91 ? 20.455 -4.253 -22.023 1.00 97.06 91 ILE A O 1
ATOM 707 N N . ALA A 1 92 ? 18.243 -3.890 -22.086 1.00 97.00 92 ALA A N 1
ATOM 708 C CA . ALA A 1 92 ? 18.235 -2.819 -23.065 1.00 97.00 92 ALA A CA 1
ATOM 709 C C . ALA A 1 92 ? 18.665 -1.476 -22.456 1.00 97.00 92 ALA A C 1
ATOM 711 O O . ALA A 1 92 ? 17.881 -0.535 -22.323 1.00 97.00 92 ALA A O 1
ATOM 712 N N . ALA A 1 93 ? 19.923 -1.396 -22.022 1.00 96.56 93 ALA A N 1
ATOM 713 C CA . ALA A 1 93 ? 20.485 -0.221 -21.355 1.00 96.56 93 ALA A CA 1
ATOM 714 C C . ALA A 1 93 ? 20.804 0.941 -22.310 1.00 96.56 93 ALA A C 1
ATOM 716 O O . ALA A 1 93 ? 20.963 2.077 -21.845 1.00 96.56 93 ALA A O 1
ATOM 717 N N . SER A 1 94 ? 20.871 0.676 -23.615 1.00 96.94 94 SER A N 1
ATOM 718 C CA . SER A 1 94 ? 21.231 1.672 -24.616 1.00 96.94 94 SER A CA 1
ATOM 719 C C . SER A 1 94 ? 20.014 2.298 -25.289 1.00 96.94 94 SER A C 1
ATOM 721 O O . SER A 1 94 ? 19.013 1.628 -25.500 1.00 96.94 94 SER A O 1
ATOM 723 N N . GLU A 1 95 ? 20.070 3.583 -25.631 1.00 95.69 95 GLU A N 1
ATOM 724 C CA . GLU A 1 95 ? 19.065 4.258 -26.460 1.00 95.69 95 GLU A CA 1
ATOM 725 C C . GLU A 1 95 ? 19.337 4.075 -27.960 1.00 95.69 95 GLU A C 1
ATOM 727 O O . GLU A 1 95 ? 18.409 4.094 -28.770 1.00 95.69 95 GLU A O 1
ATOM 732 N N . THR A 1 96 ? 20.596 3.859 -28.347 1.00 92.62 96 THR A N 1
ATOM 733 C CA . THR A 1 96 ? 20.992 3.655 -29.742 1.00 92.62 96 THR A CA 1
ATOM 734 C C . THR A 1 96 ? 21.634 2.290 -29.971 1.00 92.62 96 THR A C 1
ATOM 736 O O . THR A 1 96 ? 22.196 1.668 -29.083 1.00 92.62 96 THR A O 1
ATOM 739 N N . VAL A 1 97 ? 21.613 1.815 -31.215 1.00 89.12 97 VAL A N 1
ATOM 740 C CA . VAL A 1 97 ? 22.185 0.507 -31.587 1.00 89.12 97 VAL A CA 1
ATOM 741 C C . VAL A 1 97 ? 23.693 0.402 -31.288 1.00 89.12 97 VAL A C 1
ATOM 743 O O . VAL A 1 97 ? 24.232 -0.690 -31.156 1.00 89.12 97 VAL A O 1
ATOM 746 N N . ASN A 1 98 ? 24.406 1.527 -31.183 1.00 82.06 98 ASN A N 1
ATOM 747 C CA . ASN A 1 98 ? 25.869 1.543 -31.119 1.00 82.06 98 ASN A CA 1
ATOM 748 C C . ASN A 1 98 ? 26.444 1.470 -29.690 1.00 82.06 98 ASN A C 1
ATOM 750 O O . ASN A 1 98 ? 27.634 1.723 -29.508 1.00 82.06 98 ASN A O 1
ATOM 754 N N . GLY A 1 99 ? 25.620 1.133 -28.692 1.00 78.44 99 GLY A N 1
ATOM 755 C CA . GLY A 1 99 ? 26.061 0.898 -27.318 1.00 78.44 99 GLY A CA 1
ATOM 756 C C . GLY A 1 99 ? 26.381 2.184 -26.553 1.00 78.44 99 GLY A C 1
ATOM 757 O O . GLY A 1 99 ? 27.522 2.640 -26.487 1.00 78.44 99 GLY A O 1
ATOM 758 N N . ASP A 1 100 ? 25.359 2.734 -25.914 1.00 90.06 100 ASP A N 1
ATOM 759 C CA . ASP A 1 100 ? 25.406 3.795 -24.910 1.00 90.06 100 ASP A CA 1
ATOM 760 C C . ASP A 1 100 ? 24.710 3.333 -23.610 1.00 90.06 100 ASP A C 1
ATOM 762 O O . ASP A 1 100 ? 24.220 2.211 -23.504 1.00 90.06 100 ASP A O 1
ATOM 766 N N . GLY A 1 101 ? 24.703 4.191 -22.589 1.00 92.81 101 GLY A N 1
ATOM 767 C CA . GLY A 1 101 ? 23.982 3.945 -21.335 1.00 92.81 101 GLY A CA 1
ATOM 768 C C . GLY A 1 101 ? 22.800 4.888 -21.139 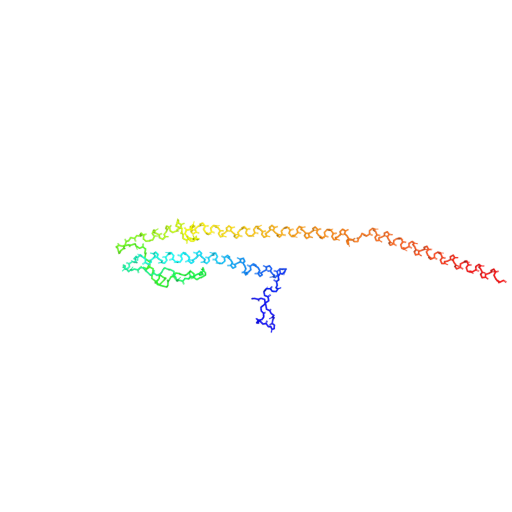1.00 92.81 101 GLY A C 1
ATOM 769 O O . GLY A 1 101 ? 22.403 5.129 -19.999 1.00 92.81 101 GLY A O 1
ATOM 770 N N . ASP A 1 102 ? 22.309 5.515 -22.208 1.00 95.62 102 ASP A N 1
ATOM 771 C CA . ASP A 1 102 ? 21.355 6.615 -22.083 1.00 95.62 102 ASP A CA 1
ATOM 772 C C . ASP A 1 102 ? 19.961 6.105 -21.706 1.00 95.62 102 ASP A C 1
ATOM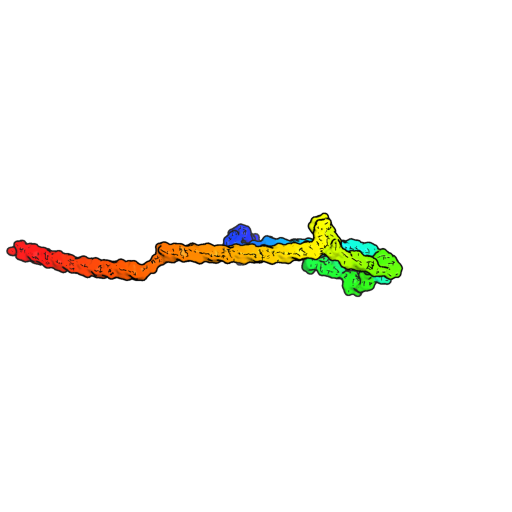 774 O O . ASP A 1 102 ? 19.330 6.692 -20.826 1.00 95.62 102 ASP A O 1
ATOM 778 N N . ASN A 1 103 ? 19.526 4.943 -22.215 1.00 95.81 103 ASN A N 1
ATOM 779 C CA . ASN A 1 103 ? 18.261 4.339 -21.785 1.00 95.81 103 ASN A CA 1
ATOM 780 C C . ASN A 1 103 ? 18.247 4.027 -20.281 1.00 95.81 103 ASN A C 1
ATOM 782 O O . ASN A 1 103 ? 17.283 4.344 -19.581 1.00 95.81 103 ASN A O 1
ATOM 786 N N . ALA A 1 104 ? 19.357 3.498 -19.762 1.00 96.00 104 ALA A N 1
ATOM 787 C CA . ALA A 1 104 ? 19.529 3.267 -18.332 1.00 96.00 104 ALA A CA 1
ATOM 788 C C . ALA A 1 104 ? 19.505 4.572 -17.512 1.00 96.00 104 ALA A C 1
ATOM 790 O O . ALA A 1 104 ? 18.966 4.585 -16.404 1.00 96.00 104 ALA A O 1
ATOM 791 N N . LYS A 1 105 ? 20.032 5.687 -18.044 1.00 96.31 105 LYS A N 1
ATOM 792 C CA . LYS A 1 105 ? 19.933 7.002 -17.381 1.00 96.31 105 LYS A CA 1
ATOM 793 C C . LYS A 1 105 ? 18.492 7.495 -17.300 1.00 96.31 105 LYS A C 1
ATOM 795 O O . LYS A 1 105 ? 18.118 8.024 -16.258 1.00 96.31 105 LYS A O 1
ATOM 800 N N . PHE A 1 106 ? 17.688 7.305 -18.348 1.00 95.62 106 PHE A N 1
ATOM 801 C CA . PHE A 1 106 ? 16.266 7.663 -18.311 1.00 95.62 106 PHE A CA 1
ATOM 802 C C . PHE A 1 106 ? 15.512 6.867 -17.248 1.00 95.62 106 PHE A C 1
ATOM 804 O O . PHE A 1 106 ? 14.815 7.464 -16.434 1.00 95.62 106 PHE A O 1
ATOM 811 N N . ILE A 1 107 ? 15.721 5.548 -17.184 1.00 95.94 107 ILE A N 1
ATOM 812 C CA . ILE A 1 107 ? 15.129 4.709 -16.130 1.00 95.94 107 ILE A CA 1
ATOM 813 C C . ILE A 1 107 ? 15.598 5.177 -14.741 1.00 95.94 107 ILE A C 1
ATOM 815 O O . ILE A 1 107 ? 14.799 5.294 -13.816 1.00 95.94 107 ILE A O 1
ATOM 819 N N . GLY A 1 108 ? 16.881 5.520 -14.587 1.00 95.19 108 GLY A N 1
ATOM 820 C CA . GLY A 1 108 ? 17.419 6.060 -13.334 1.00 95.19 108 GLY A CA 1
ATOM 821 C C . GLY A 1 108 ? 16.835 7.421 -12.925 1.00 95.19 108 GLY A C 1
ATOM 822 O O . GLY A 1 108 ? 16.820 7.745 -11.735 1.00 95.19 108 GLY A O 1
ATOM 823 N N . ALA A 1 109 ? 16.333 8.202 -13.883 1.00 96.25 109 ALA A N 1
ATOM 824 C CA . ALA A 1 109 ? 15.689 9.492 -13.644 1.00 96.25 109 ALA A CA 1
ATOM 825 C C . ALA A 1 109 ? 14.218 9.366 -13.212 1.00 96.25 109 ALA A C 1
ATOM 827 O O . ALA A 1 109 ? 13.661 10.325 -12.689 1.00 96.25 109 ALA A O 1
ATOM 828 N N . PHE A 1 110 ? 13.596 8.187 -13.330 1.00 95.81 110 PHE A N 1
ATOM 829 C CA . PHE A 1 110 ? 12.180 7.983 -12.992 1.00 95.81 110 PHE A CA 1
ATOM 830 C C . PHE A 1 110 ? 11.802 8.344 -11.557 1.00 95.81 110 PHE A C 1
ATOM 832 O O . PHE A 1 110 ? 10.657 8.689 -11.282 1.00 95.81 110 PHE A O 1
ATOM 839 N N . LYS A 1 111 ? 12.762 8.300 -10.631 1.00 91.56 111 LYS A N 1
ATOM 840 C CA . LYS A 1 111 ? 12.557 8.739 -9.245 1.00 91.56 111 LYS A CA 1
ATOM 841 C C . LYS A 1 111 ? 12.162 10.221 -9.126 1.00 91.56 111 LYS A C 1
ATOM 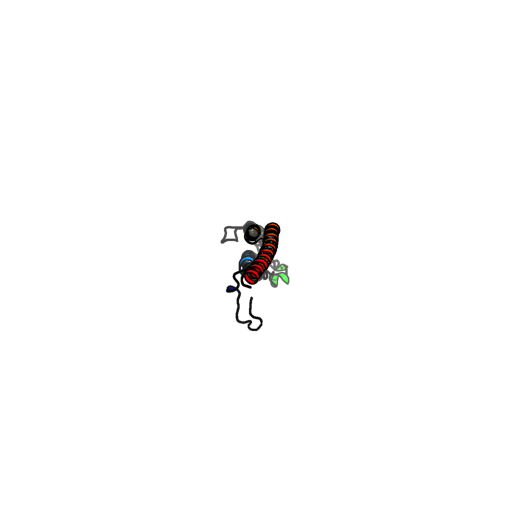843 O O . LYS A 1 111 ? 11.609 10.598 -8.097 1.00 91.56 111 LYS A O 1
ATOM 848 N N . ASP A 1 112 ? 12.488 11.029 -10.136 1.00 94.75 112 ASP A N 1
ATOM 849 C CA . ASP A 1 112 ? 12.229 12.470 -10.196 1.00 94.75 112 ASP A CA 1
ATOM 850 C C . ASP A 1 112 ? 11.034 12.806 -11.114 1.00 94.75 112 ASP A C 1
ATOM 852 O O . ASP A 1 112 ? 10.611 13.958 -11.174 1.00 94.75 112 ASP A O 1
ATOM 856 N N . GLU A 1 113 ? 10.478 11.809 -11.809 1.00 96.50 113 GLU A N 1
ATOM 857 C CA . GLU A 1 113 ? 9.368 11.959 -12.752 1.00 96.50 113 GLU A CA 1
ATOM 858 C C . GLU A 1 113 ? 8.009 11.706 -12.089 1.00 96.50 113 GLU A C 1
ATOM 860 O O . GLU A 1 113 ? 7.878 10.944 -11.125 1.00 96.50 113 GLU A O 1
ATOM 865 N N . PHE A 1 114 ? 6.963 12.335 -12.627 1.00 96.81 114 PHE A N 1
ATOM 866 C CA . PHE A 1 114 ? 5.607 12.248 -12.088 1.00 96.81 114 PHE A CA 1
ATOM 867 C C . PHE A 1 114 ? 4.826 11.087 -12.716 1.00 96.81 114 PHE A C 1
ATOM 869 O O . PHE A 1 114 ? 4.084 11.277 -13.675 1.00 96.81 114 PHE A O 1
ATOM 876 N N . PHE A 1 115 ? 4.958 9.888 -12.147 1.00 95.56 115 PHE A N 1
ATOM 877 C CA . PHE A 1 115 ? 4.266 8.675 -1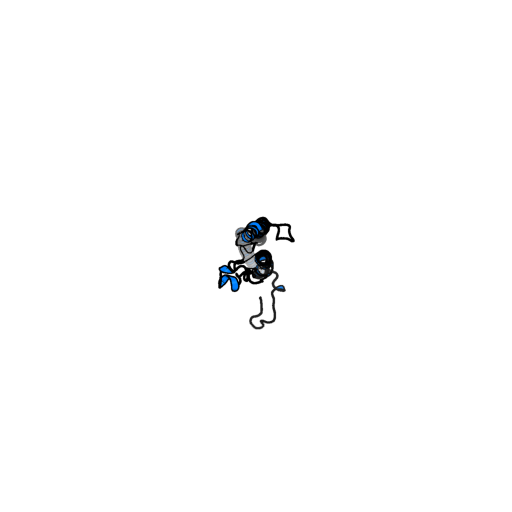2.621 1.00 95.56 115 PHE A CA 1
ATOM 878 C C . PHE A 1 115 ? 3.115 8.202 -11.724 1.00 95.56 115 PHE A C 1
ATOM 880 O O . PHE A 1 115 ? 2.399 7.257 -12.052 1.00 95.56 115 PHE A O 1
ATOM 887 N N . MET A 1 116 ? 2.904 8.860 -10.584 1.00 96.44 116 MET A N 1
ATOM 888 C CA . MET A 1 116 ? 1.867 8.494 -9.619 1.00 96.44 116 MET A CA 1
ATOM 889 C C . MET A 1 116 ? 0.722 9.515 -9.607 1.00 96.44 116 MET A C 1
ATOM 891 O O . MET A 1 116 ? 0.880 10.661 -10.040 1.00 96.44 116 MET A O 1
ATOM 895 N N . ASN A 1 117 ? -0.451 9.096 -9.113 1.00 91.50 117 ASN A N 1
ATOM 896 C CA . ASN A 1 117 ? -1.650 9.938 -8.978 1.00 91.50 117 ASN A CA 1
ATOM 897 C C . ASN A 1 117 ? -2.036 10.681 -10.273 1.00 91.50 117 ASN A C 1
ATOM 899 O O . ASN A 1 117 ? -2.288 11.887 -10.263 1.00 91.50 117 ASN A O 1
ATOM 903 N N . GLY A 1 118 ? -2.034 9.973 -11.408 1.00 89.06 118 GLY A N 1
ATOM 904 C CA . GLY A 1 118 ? -2.380 10.556 -12.710 1.00 89.06 118 GLY A CA 1
ATOM 905 C C . GLY A 1 118 ? -1.362 11.577 -13.230 1.00 89.06 118 GLY A C 1
ATOM 906 O O . GLY A 1 118 ? -1.733 12.452 -14.008 1.00 89.06 118 GLY A O 1
ATOM 907 N N . GLY A 1 119 ? -0.107 11.487 -12.786 1.00 92.31 119 GLY A N 1
ATOM 908 C CA . GLY A 1 119 ? 0.986 12.344 -13.243 1.00 92.31 119 GLY A CA 1
ATOM 909 C C . GLY A 1 119 ? 1.251 13.562 -12.359 1.00 92.31 119 GLY A C 1
ATOM 910 O O . GLY A 1 119 ? 1.697 14.594 -12.851 1.00 92.31 119 GLY A O 1
ATOM 911 N N . THR A 1 120 ? 0.943 13.476 -11.063 1.00 94.44 120 THR A N 1
ATOM 912 C CA . THR A 1 120 ? 1.067 14.609 -10.124 1.00 94.44 120 THR A CA 1
ATOM 913 C C . THR A 1 120 ? 2.073 14.387 -9.001 1.00 94.44 120 THR A C 1
ATOM 915 O O . THR A 1 120 ? 2.447 15.342 -8.324 1.00 94.44 120 THR A O 1
ATOM 918 N N . SER A 1 121 ? 2.534 13.153 -8.796 1.00 96.25 121 SER A N 1
ATOM 919 C CA . SER A 1 121 ? 3.499 12.819 -7.745 1.00 96.25 121 SER A CA 1
ATOM 920 C C . SER A 1 121 ? 4.566 11.858 -8.253 1.00 96.25 121 SER A C 1
ATOM 922 O O . SER A 1 121 ? 4.284 11.010 -9.105 1.00 96.25 121 SER A O 1
ATOM 924 N N . THR A 1 122 ? 5.778 11.972 -7.712 1.00 97.31 122 THR A N 1
ATOM 925 C CA . THR A 1 122 ? 6.856 11.014 -7.982 1.00 97.31 122 THR A CA 1
ATOM 926 C C . THR A 1 122 ? 6.629 9.700 -7.232 1.00 97.31 122 THR A C 1
ATOM 928 O O . THR A 1 122 ? 5.791 9.619 -6.327 1.00 97.31 122 THR A O 1
ATOM 931 N N . PHE A 1 123 ? 7.399 8.660 -7.563 1.00 96.44 123 PHE A N 1
ATOM 932 C CA . PHE A 1 123 ? 7.400 7.417 -6.782 1.00 96.44 123 PHE A CA 1
ATOM 933 C C . PHE A 1 123 ? 7.772 7.654 -5.313 1.00 96.44 123 PHE A C 1
ATOM 935 O O . PHE A 1 123 ? 7.156 7.073 -4.418 1.00 96.44 123 PHE A O 1
ATOM 942 N N . ASN A 1 124 ? 8.734 8.546 -5.056 1.00 95.56 124 ASN A N 1
ATOM 943 C CA . ASN A 1 124 ? 9.169 8.880 -3.702 1.00 95.56 124 ASN A CA 1
ATOM 944 C C . ASN A 1 124 ? 8.078 9.607 -2.913 1.00 95.56 124 ASN A C 1
ATOM 946 O O . ASN A 1 124 ? 7.822 9.246 -1.766 1.00 95.56 124 ASN A O 1
ATOM 950 N N . ASP A 1 125 ? 7.414 10.591 -3.524 1.00 96.31 125 ASP A N 1
ATOM 951 C CA . ASP A 1 125 ? 6.328 11.332 -2.871 1.00 96.31 125 ASP A CA 1
ATOM 952 C C . ASP A 1 125 ? 5.161 10.405 -2.526 1.00 96.31 125 ASP A C 1
ATOM 954 O O . ASP A 1 125 ? 4.611 10.461 -1.424 1.00 96.31 125 ASP A O 1
ATOM 958 N N . TYR A 1 126 ? 4.811 9.514 -3.456 1.00 97.12 126 TYR A N 1
ATOM 959 C CA . TYR A 1 126 ? 3.749 8.539 -3.253 1.00 97.12 126 TYR A CA 1
ATOM 960 C C . TYR A 1 126 ? 4.092 7.560 -2.124 1.00 97.12 126 TYR A C 1
ATOM 962 O O . TYR A 1 126 ? 3.287 7.359 -1.216 1.00 97.12 126 TYR A O 1
ATOM 970 N N . TYR A 1 127 ? 5.307 7.004 -2.125 1.00 95.75 127 TYR A N 1
ATOM 971 C CA . TYR A 1 127 ? 5.757 6.101 -1.066 1.00 95.75 127 TYR A CA 1
ATOM 972 C C . TYR A 1 127 ? 5.832 6.799 0.302 1.00 95.75 127 TYR A C 1
ATOM 974 O O . TYR A 1 127 ? 5.388 6.244 1.308 1.00 95.75 127 TYR A O 1
ATOM 982 N N . ALA A 1 128 ? 6.328 8.038 0.354 1.00 96.31 128 ALA A N 1
ATOM 983 C CA . ALA A 1 128 ? 6.355 8.830 1.581 1.00 96.31 128 ALA A CA 1
ATOM 984 C C . ALA A 1 128 ? 4.939 9.110 2.109 1.00 96.31 128 ALA A C 1
ATOM 986 O O . ALA A 1 128 ? 4.696 8.991 3.311 1.00 96.31 128 ALA A O 1
ATOM 987 N N . SER A 1 129 ? 3.990 9.424 1.221 1.00 96.12 129 SER A N 1
ATOM 988 C CA . SER A 1 129 ? 2.581 9.598 1.581 1.00 96.12 129 SER A CA 1
ATOM 989 C C . SER A 1 129 ? 1.950 8.300 2.086 1.00 96.12 129 SER A C 1
ATOM 991 O O . SER A 1 129 ? 1.215 8.344 3.071 1.00 96.12 129 SER A O 1
ATOM 993 N N . PHE A 1 130 ? 2.261 7.159 1.469 1.00 95.69 130 PHE A N 1
ATOM 994 C CA . PHE A 1 130 ? 1.803 5.843 1.912 1.00 95.69 130 PHE A CA 1
ATOM 995 C C . PHE A 1 130 ? 2.292 5.518 3.332 1.00 95.69 130 PHE A C 1
ATOM 997 O O . PHE A 1 130 ? 1.483 5.232 4.214 1.00 95.69 130 PHE A O 1
ATOM 1004 N N . VAL A 1 131 ? 3.599 5.636 3.592 1.00 96.81 131 VAL A N 1
ATOM 1005 C CA . VAL A 1 131 ? 4.164 5.403 4.934 1.00 96.81 131 VAL A CA 1
ATOM 1006 C C . VAL A 1 131 ? 3.601 6.405 5.947 1.00 96.81 131 VAL A C 1
ATOM 1008 O O . VAL A 1 131 ? 3.270 6.028 7.072 1.00 96.81 131 VAL A O 1
ATOM 1011 N N . GLY A 1 132 ? 3.437 7.667 5.541 1.00 97.44 132 GLY A N 1
ATOM 1012 C CA . GLY A 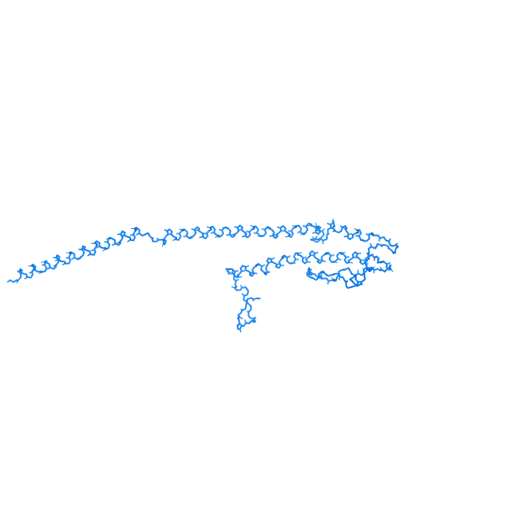1 132 ? 2.814 8.706 6.357 1.00 97.44 132 GLY A CA 1
ATOM 1013 C C . GLY A 1 132 ? 1.373 8.369 6.743 1.00 97.44 132 GLY A C 1
ATOM 1014 O O . GLY A 1 132 ? 1.018 8.496 7.912 1.00 97.44 132 GLY A O 1
ATOM 1015 N N . LYS A 1 133 ? 0.568 7.871 5.798 1.00 95.75 133 LYS A N 1
ATOM 1016 C CA . LYS A 1 133 ? -0.809 7.412 6.030 1.00 95.75 133 LYS A CA 1
ATOM 1017 C C . LYS A 1 133 ? -0.852 6.260 7.031 1.00 95.75 133 LYS A C 1
ATOM 1019 O O . LYS A 1 133 ? -1.614 6.334 7.984 1.00 95.75 133 LYS A O 1
ATOM 1024 N N . VAL A 1 134 ? 0.001 5.243 6.875 1.00 96.75 134 VAL A N 1
ATOM 1025 C CA . VAL A 1 134 ? 0.078 4.117 7.828 1.00 96.75 134 VAL A CA 1
ATOM 1026 C C . VAL A 1 134 ? 0.425 4.609 9.236 1.00 96.75 134 VAL A C 1
ATOM 1028 O O . VAL A 1 134 ? -0.204 4.198 10.211 1.00 96.75 134 VAL A O 1
ATOM 1031 N N . GLY A 1 135 ? 1.413 5.501 9.349 1.00 96.81 135 GLY A N 1
ATOM 1032 C CA . GLY A 1 135 ? 1.818 6.072 10.634 1.00 96.81 135 GLY A CA 1
ATOM 1033 C C . GLY A 1 135 ? 0.730 6.935 11.274 1.00 96.81 135 GLY A C 1
ATOM 1034 O O . GLY A 1 135 ? 0.521 6.865 12.484 1.00 96.81 135 GLY A O 1
ATOM 1035 N N . GLN A 1 136 ? 0.018 7.723 10.469 1.00 97.19 136 GLN A N 1
ATOM 1036 C CA . GLN A 1 136 ? -1.076 8.559 10.945 1.00 97.19 136 GLN A CA 1
ATOM 1037 C C . GLN A 1 136 ? -2.284 7.730 11.386 1.00 97.19 136 GLN A C 1
ATOM 1039 O O . GLN A 1 136 ? -2.777 7.951 12.488 1.00 97.19 136 GLN A O 1
ATOM 1044 N N . ASP A 1 137 ? -2.704 6.745 10.591 1.00 96.00 137 ASP A N 1
ATOM 1045 C CA . ASP A 1 137 ? -3.786 5.827 10.953 1.00 96.00 137 ASP A CA 1
ATOM 1046 C C . ASP A 1 137 ? -3.473 5.116 12.279 1.00 96.00 137 ASP A C 1
ATOM 1048 O O . ASP A 1 137 ? -4.326 5.047 13.159 1.00 96.00 137 ASP A O 1
ATOM 1052 N N . LEU A 1 138 ? -2.233 4.652 12.478 1.00 95.75 138 LEU A N 1
ATOM 1053 C CA . LEU A 1 138 ? -1.817 4.039 13.744 1.00 95.75 138 LEU A CA 1
ATOM 1054 C C . LEU A 1 138 ? -1.916 5.016 14.926 1.00 95.75 138 LEU A C 1
ATOM 1056 O O . LEU A 1 138 ? -2.447 4.656 15.976 1.00 95.75 138 LEU A O 1
ATOM 1060 N N . ALA A 1 139 ? -1.421 6.244 14.761 1.00 97.31 139 ALA A N 1
ATOM 1061 C CA . ALA A 1 139 ? -1.471 7.263 15.807 1.00 97.31 139 ALA A CA 1
ATOM 1062 C C . ALA A 1 139 ? -2.912 7.697 16.139 1.00 97.31 139 ALA A C 1
ATOM 1064 O O . ALA A 1 139 ? -3.213 8.061 17.280 1.00 97.31 139 ALA A O 1
ATOM 1065 N N . ASP A 1 140 ? -3.812 7.677 15.158 1.00 96.00 140 ASP A N 1
ATOM 1066 C CA . ASP A 1 140 ? -5.234 7.960 15.350 1.00 96.00 140 ASP A CA 1
ATOM 1067 C C . ASP A 1 140 ? -5.916 6.840 16.148 1.00 96.00 140 ASP A C 1
ATOM 1069 O O . ASP A 1 140 ? -6.603 7.128 17.133 1.00 96.00 140 ASP A O 1
ATOM 1073 N N . GLU A 1 141 ? -5.659 5.577 15.798 1.00 94.62 141 GLU A N 1
ATOM 1074 C CA . GLU A 1 141 ? -6.198 4.415 16.515 1.00 94.62 141 GLU A CA 1
ATOM 1075 C C . GLU A 1 141 ? -5.660 4.307 17.951 1.00 94.62 141 GLU A C 1
ATOM 1077 O O . GLU A 1 141 ? -6.417 4.001 18.875 1.00 94.62 141 GLU A O 1
ATOM 1082 N N . GLU A 1 142 ? -4.381 4.616 18.182 1.00 96.19 142 GLU A N 1
ATOM 1083 C CA . GLU A 1 142 ? -3.789 4.632 19.528 1.00 96.19 142 GLU A CA 1
ATOM 1084 C C . GLU A 1 142 ? -4.459 5.689 20.420 1.00 96.19 142 GLU A C 1
ATOM 1086 O O . GLU A 1 142 ? -4.891 5.394 21.538 1.00 96.19 142 GLU A O 1
ATOM 1091 N N . ARG A 1 143 ? -4.668 6.903 19.892 1.00 97.56 143 ARG A N 1
ATOM 1092 C CA . ARG A 1 143 ? -5.421 7.952 20.599 1.00 97.56 143 ARG A CA 1
ATOM 1093 C C . ARG A 1 143 ? -6.874 7.553 20.851 1.00 97.56 143 ARG A C 1
ATOM 1095 O O . ARG A 1 143 ? -7.420 7.868 21.913 1.00 97.56 143 ARG A O 1
ATOM 1102 N N . GLY A 1 144 ? -7.506 6.868 19.899 1.00 95.50 144 GLY A N 1
ATOM 1103 C CA . GLY A 1 144 ? -8.854 6.321 20.050 1.00 95.50 144 GLY A CA 1
ATOM 1104 C C . GLY A 1 144 ? -8.935 5.288 21.176 1.00 95.50 144 GLY A C 1
ATOM 1105 O O . GLY A 1 144 ? -9.828 5.361 22.028 1.00 95.50 144 GLY A O 1
ATOM 1106 N N . LEU A 1 145 ? -7.970 4.370 21.237 1.00 94.56 145 LEU A N 1
ATOM 1107 C CA . LEU A 1 145 ? -7.867 3.357 22.286 1.00 94.56 145 LEU A CA 1
ATOM 1108 C C . LEU A 1 145 ? -7.691 3.987 23.673 1.00 94.56 145 LEU A C 1
ATOM 1110 O O . LEU A 1 145 ? -8.401 3.611 24.613 1.00 94.56 145 LEU A O 1
ATOM 1114 N N . ASP A 1 146 ? -6.802 4.972 23.800 1.00 97.44 146 ASP A N 1
ATOM 1115 C CA . ASP A 1 146 ? -6.594 5.713 25.046 1.00 97.44 146 ASP A CA 1
ATOM 1116 C C . ASP A 1 146 ? -7.869 6.431 25.488 1.00 97.44 146 ASP A C 1
ATOM 1118 O O . ASP A 1 146 ? -8.259 6.381 26.661 1.00 97.44 146 ASP A O 1
ATOM 1122 N N . HIS A 1 147 ? -8.567 7.076 24.552 1.00 96.81 147 HIS A N 1
ATOM 1123 C CA . HIS A 1 147 ? -9.831 7.744 24.832 1.00 96.81 147 HIS A CA 1
ATOM 1124 C C . HIS A 1 147 ? -10.887 6.766 25.367 1.00 96.81 147 HIS A C 1
ATOM 1126 O O . HIS A 1 147 ? -11.483 7.008 26.423 1.00 96.81 147 HIS A O 1
ATOM 1132 N N . HIS A 1 148 ? -11.090 5.637 24.684 1.00 94.00 148 HIS A N 1
ATOM 1133 C CA . HIS A 1 148 ? -12.057 4.622 25.101 1.00 94.00 148 HIS A CA 1
ATOM 1134 C C . HIS A 1 148 ? -11.694 3.976 26.440 1.00 94.00 148 HIS A C 1
ATOM 1136 O O . HIS A 1 148 ? -12.582 3.735 27.261 1.00 94.00 148 HIS A O 1
ATOM 1142 N N . THR A 1 149 ? -10.406 3.755 26.699 1.00 96.69 149 THR A N 1
ATOM 1143 C CA . THR A 1 149 ? -9.914 3.221 27.976 1.00 96.69 149 THR A CA 1
ATOM 1144 C C . THR A 1 149 ? -10.185 4.193 29.122 1.00 96.69 149 THR A C 1
ATOM 1146 O O . THR A 1 149 ? -10.716 3.805 30.164 1.00 96.69 149 THR A O 1
ATOM 1149 N N . ASN A 1 150 ? -9.906 5.481 28.920 1.00 97.69 150 ASN A N 1
ATOM 1150 C CA . ASN A 1 150 ? -10.187 6.514 29.912 1.00 97.69 150 ASN A CA 1
ATOM 1151 C C . ASN A 1 150 ? -11.688 6.647 30.198 1.00 97.69 150 ASN A C 1
ATOM 1153 O O . ASN A 1 150 ? -12.088 6.728 31.362 1.00 97.69 150 ASN A O 1
ATOM 1157 N N . LEU A 1 151 ? -12.531 6.610 29.163 1.00 97.25 151 LEU A N 1
ATOM 1158 C CA . LEU A 1 151 ? -13.984 6.619 29.329 1.00 97.25 151 LEU A CA 1
ATOM 1159 C C . LEU A 1 151 ? -14.473 5.381 30.094 1.00 97.25 151 LEU A C 1
ATOM 1161 O O . LEU A 1 151 ? -15.288 5.509 31.007 1.00 97.25 151 LEU A O 1
ATOM 1165 N N . MET A 1 152 ? -13.953 4.195 29.764 1.00 96.69 152 MET A N 1
ATOM 1166 C CA . MET A 1 152 ? -14.270 2.958 30.479 1.00 96.69 152 MET A CA 1
ATOM 1167 C C . MET A 1 152 ? -13.938 3.086 31.970 1.00 96.69 152 MET A C 1
ATOM 1169 O O . MET A 1 152 ? -14.792 2.817 32.812 1.00 96.69 152 MET A O 1
ATOM 1173 N N . ASN A 1 153 ? -12.744 3.580 32.303 1.00 96.69 153 ASN A N 1
ATOM 1174 C CA . ASN A 1 153 ? -12.324 3.794 33.690 1.00 96.69 153 ASN A CA 1
ATOM 1175 C C . ASN A 1 153 ? -13.239 4.790 34.423 1.00 96.69 153 ASN A C 1
ATOM 1177 O O . ASN A 1 153 ? -13.632 4.552 35.565 1.00 96.69 153 ASN A O 1
ATOM 1181 N N . GLN A 1 154 ? -13.650 5.878 33.766 1.00 96.06 154 GLN A N 1
ATOM 1182 C CA . GLN A 1 154 ? -14.609 6.828 34.342 1.00 96.06 154 GLN A CA 1
ATOM 1183 C C . GLN A 1 154 ? -15.974 6.186 34.619 1.00 96.06 154 GLN A C 1
ATOM 1185 O O . GLN A 1 154 ? -16.582 6.450 35.658 1.00 96.06 154 GLN A O 1
ATOM 1190 N N . LEU A 1 155 ? -16.467 5.349 33.703 1.00 94.88 155 LEU A N 1
ATOM 1191 C CA . LEU A 1 155 ? -17.735 4.641 33.872 1.00 94.88 155 LEU A CA 1
ATOM 1192 C C . LEU A 1 155 ? -17.659 3.594 34.987 1.00 94.88 155 LEU A C 1
ATOM 1194 O O . LEU A 1 155 ? -18.608 3.481 35.762 1.00 94.88 155 LEU A O 1
ATOM 1198 N N . ILE A 1 156 ? -16.536 2.882 35.112 1.00 94.25 156 ILE A N 1
ATOM 1199 C CA . ILE A 1 156 ? -16.286 1.944 36.214 1.00 94.25 156 ILE A CA 1
ATOM 1200 C C . ILE A 1 156 ? -16.316 2.684 37.553 1.00 94.25 156 ILE A C 1
ATOM 1202 O O . ILE A 1 156 ? -17.091 2.298 38.426 1.00 94.25 156 ILE A O 1
ATOM 1206 N N . ASN A 1 157 ? -15.589 3.797 37.680 1.00 92.50 157 ASN A N 1
ATOM 1207 C CA . ASN A 1 157 ? -15.575 4.600 38.906 1.00 92.50 157 ASN A CA 1
ATOM 1208 C C . ASN A 1 157 ? -16.970 5.148 39.256 1.00 92.50 157 ASN A C 1
ATOM 1210 O O . ASN A 1 157 ? -17.373 5.140 40.417 1.00 92.50 157 ASN A O 1
ATOM 1214 N N . LYS A 1 158 ? -17.753 5.591 38.259 1.00 91.62 158 LYS A N 1
ATOM 1215 C CA . LYS A 1 158 ? -19.148 6.017 38.479 1.00 91.62 158 LYS A CA 1
ATOM 1216 C C . LYS A 1 158 ? -20.036 4.868 38.944 1.00 91.62 158 LYS A C 1
ATOM 1218 O O . LYS A 1 158 ? -20.854 5.055 39.840 1.00 91.62 158 LYS A O 1
ATOM 1223 N N . ARG A 1 159 ? -19.887 3.690 38.335 1.00 92.12 159 ARG A N 1
ATOM 1224 C CA . ARG A 1 159 ? -20.620 2.489 38.736 1.00 92.12 159 ARG A CA 1
ATOM 1225 C C . ARG A 1 159 ? -20.265 2.099 40.168 1.00 92.12 159 ARG A C 1
ATOM 1227 O O . ARG A 1 159 ? -21.170 1.813 40.935 1.00 92.12 159 ARG A O 1
ATOM 1234 N N . GLU A 1 160 ? -18.991 2.121 40.543 1.00 87.69 160 GLU A N 1
ATOM 1235 C CA . GLU A 1 160 ? -18.542 1.840 41.912 1.00 87.69 160 GLU A CA 1
ATOM 1236 C C . GLU A 1 160 ? -19.038 2.884 42.917 1.00 87.69 160 GLU A C 1
ATOM 1238 O O . GLU A 1 160 ? -19.411 2.521 44.021 1.00 87.69 160 GLU A O 1
ATOM 1243 N N . GLY A 1 161 ? -19.154 4.158 42.535 1.00 85.94 161 GLY A N 1
ATOM 1244 C CA . GLY A 1 161 ? -19.746 5.180 43.403 1.00 85.94 161 GLY A CA 1
ATOM 1245 C C . GLY A 1 161 ? -21.256 5.026 43.645 1.00 85.94 161 GLY A C 1
ATOM 1246 O O . GLY A 1 161 ? -21.752 5.502 44.659 1.00 85.94 161 GLY A O 1
ATOM 1247 N N . ILE A 1 162 ? -21.994 4.387 42.727 1.00 83.31 162 ILE A N 1
ATOM 1248 C CA . ILE A 1 162 ? -23.459 4.207 42.828 1.00 83.31 162 ILE A CA 1
ATOM 1249 C C . ILE A 1 162 ? -23.830 2.818 43.357 1.00 83.31 162 ILE A C 1
ATOM 1251 O O . ILE A 1 162 ? -24.744 2.674 44.159 1.00 83.31 162 ILE A O 1
ATOM 1255 N N . SER A 1 163 ? -23.175 1.784 42.836 1.00 76.25 163 SER A N 1
ATOM 1256 C CA . SER A 1 163 ? -23.434 0.370 43.137 1.00 76.25 163 SER A CA 1
ATOM 1257 C C . SER A 1 163 ? -22.413 -0.223 44.106 1.00 76.25 163 SER A C 1
ATOM 1259 O O . SER A 1 163 ? -22.495 -1.408 44.420 1.00 76.25 163 SER A O 1
ATOM 1261 N N . GLY A 1 164 ? -21.432 0.566 44.546 1.00 76.50 164 GLY A N 1
ATOM 1262 C CA . GLY A 1 164 ? -20.510 0.166 45.595 1.00 76.50 164 GLY A CA 1
ATOM 1263 C C . GLY A 1 164 ? -21.234 0.073 46.927 1.00 76.50 164 GLY A C 1
ATOM 1264 O O . GLY A 1 164 ? -22.008 0.949 47.303 1.00 76.50 164 GLY A O 1
ATOM 1265 N N . VAL A 1 165 ? -20.970 -1.015 47.637 1.00 76.50 165 VAL A N 1
ATOM 1266 C CA . VAL A 1 165 ? -21.467 -1.244 48.986 1.00 76.50 165 VAL A CA 1
ATOM 1267 C C . VAL A 1 165 ? -20.476 -0.635 49.972 1.00 76.50 165 VAL A C 1
ATOM 1269 O O . VAL A 1 165 ? -19.300 -1.003 49.980 1.00 76.50 165 VAL A O 1
ATOM 1272 N N . SER A 1 166 ? -20.940 0.286 50.815 1.00 80.19 166 SER A N 1
ATOM 1273 C CA . SER A 1 166 ? -20.135 0.794 51.924 1.00 80.19 166 SER A CA 1
ATOM 1274 C C . SER A 1 166 ? -20.226 -0.170 53.106 1.00 80.19 166 SER A C 1
ATOM 1276 O O . SER A 1 166 ? -21.286 -0.302 53.717 1.00 80.19 166 SER A O 1
ATOM 1278 N N . ILE A 1 167 ? -19.112 -0.827 53.450 1.00 78.31 167 ILE A N 1
ATOM 1279 C CA . ILE A 1 167 ? -19.034 -1.752 54.596 1.00 78.31 167 ILE A CA 1
ATOM 1280 C C . ILE A 1 167 ? -19.429 -1.044 55.899 1.00 78.31 167 ILE A C 1
ATOM 1282 O O . ILE A 1 167 ? -20.050 -1.660 56.757 1.00 78.31 167 ILE A O 1
ATOM 1286 N N . ASP A 1 168 ? -19.138 0.249 56.038 1.00 83.12 168 ASP A N 1
ATOM 1287 C CA . ASP A 1 168 ? -19.492 1.024 57.231 1.00 83.12 168 ASP A CA 1
ATOM 1288 C C . ASP A 1 168 ? -21.003 1.291 57.321 1.00 83.12 168 ASP A C 1
ATOM 1290 O O . ASP A 1 168 ? -21.588 1.255 58.409 1.00 83.12 168 ASP A O 1
ATOM 1294 N N . GLU A 1 169 ? -21.666 1.516 56.183 1.00 83.81 169 GLU A N 1
ATOM 1295 C CA . GLU A 1 169 ? -23.122 1.684 56.120 1.00 83.81 169 GLU A CA 1
ATOM 1296 C C . GLU A 1 169 ? -23.839 0.340 56.317 1.00 83.81 169 GLU A C 1
ATOM 1298 O O . GLU A 1 169 ? -24.804 0.255 57.082 1.00 83.81 169 GLU A O 1
ATOM 1303 N N . GLU A 1 170 ? -23.322 -0.742 55.728 1.00 83.50 170 GLU A N 1
ATOM 1304 C CA . GLU A 1 170 ? -23.795 -2.099 56.010 1.00 83.50 170 GLU A CA 1
ATOM 1305 C C . GLU A 1 170 ? -23.573 -2.497 57.469 1.00 83.50 170 GLU A C 1
ATOM 1307 O O . GLU A 1 170 ? -24.477 -3.061 58.078 1.00 83.50 170 GLU A O 1
ATOM 1312 N N . MET A 1 171 ? -22.433 -2.150 58.073 1.00 89.44 171 MET A N 1
ATOM 1313 C CA . MET A 1 171 ? -22.145 -2.412 59.485 1.00 89.44 171 MET A CA 1
ATOM 1314 C C . MET A 1 171 ? -23.067 -1.604 60.396 1.00 89.44 171 MET A C 1
ATOM 1316 O O . MET A 1 171 ? -23.601 -2.144 61.363 1.00 89.44 171 MET A O 1
ATOM 1320 N N . THR A 1 172 ? -23.326 -0.337 60.069 1.00 90.69 172 THR A N 1
ATOM 1321 C CA . THR A 1 172 ? -24.286 0.497 60.805 1.00 90.69 172 THR A CA 1
ATOM 1322 C C . THR A 1 172 ? -25.695 -0.086 60.721 1.00 90.69 172 THR A C 1
ATOM 1324 O O . THR A 1 172 ? -26.385 -0.192 61.737 1.00 90.69 172 THR A O 1
ATOM 1327 N N . ASN A 1 173 ? -26.118 -0.525 59.533 1.00 89.62 173 ASN A N 1
ATOM 1328 C CA . ASN A 1 173 ? -27.404 -1.191 59.341 1.00 89.62 173 ASN A CA 1
ATOM 1329 C C . ASN A 1 173 ? -27.466 -2.529 60.084 1.00 89.62 173 ASN A C 1
ATOM 1331 O O . ASN A 1 173 ? -28.465 -2.818 60.738 1.00 89.62 173 ASN A O 1
ATOM 1335 N N . LEU A 1 174 ? -26.393 -3.315 60.062 1.00 91.44 174 LEU A N 1
ATOM 1336 C CA . LEU A 1 174 ? -26.284 -4.584 60.774 1.00 91.44 174 LEU A CA 1
ATOM 1337 C C . LEU A 1 174 ? -26.390 -4.375 62.289 1.00 91.44 174 LEU A C 1
ATOM 1339 O O . LEU A 1 174 ? -27.199 -5.038 62.936 1.00 91.44 174 LEU A O 1
ATOM 1343 N N . VAL A 1 175 ? -25.664 -3.405 62.851 1.00 92.50 175 VAL A N 1
ATOM 1344 C CA . VAL A 1 175 ? -25.771 -3.021 64.268 1.00 92.50 175 VAL A CA 1
ATOM 1345 C C . VAL A 1 175 ? -27.186 -2.536 64.591 1.00 92.50 175 VAL A C 1
ATOM 1347 O O . VAL A 1 175 ? -27.762 -2.944 65.599 1.00 92.50 175 VAL A O 1
ATOM 1350 N N . LYS A 1 176 ? -27.799 -1.723 63.724 1.00 89.81 176 LYS A N 1
ATOM 1351 C CA . LYS A 1 176 ? -29.187 -1.267 63.881 1.00 89.81 176 LYS A CA 1
ATOM 1352 C C . LYS A 1 176 ? -30.177 -2.436 63.895 1.00 89.81 176 LYS A C 1
ATOM 1354 O O . LYS A 1 176 ? -31.061 -2.456 64.750 1.00 89.81 176 LYS A O 1
ATOM 1359 N N . TYR A 1 177 ? -30.024 -3.422 63.009 1.00 94.38 177 TYR A N 1
ATOM 1360 C CA . TYR A 1 177 ? -30.860 -4.626 62.991 1.00 94.38 177 TYR A CA 1
ATOM 1361 C C . TYR A 1 177 ? -30.623 -5.513 64.218 1.00 94.38 177 TYR A C 1
ATOM 1363 O O . TYR A 1 177 ? -31.588 -6.008 64.796 1.00 94.38 177 TYR A O 1
ATOM 1371 N N . GLN A 1 178 ? -29.378 -5.657 64.681 1.00 91.69 178 GLN A N 1
ATOM 1372 C CA . GLN A 1 178 ? -29.060 -6.372 65.922 1.00 91.69 178 GLN A CA 1
ATOM 1373 C C . GLN A 1 178 ? -29.681 -5.697 67.153 1.00 91.69 178 GLN A C 1
ATOM 1375 O O . GLN A 1 178 ? -30.248 -6.372 68.015 1.00 91.69 178 GLN A O 1
ATOM 1380 N N . LEU A 1 179 ? -29.605 -4.368 67.243 1.00 90.94 179 LEU A N 1
ATOM 1381 C CA . LEU A 1 179 ? -30.235 -3.597 68.316 1.00 90.94 179 LEU A CA 1
ATOM 1382 C C . LEU A 1 179 ? -31.762 -3.697 68.248 1.00 90.94 179 LEU A C 1
ATOM 1384 O O . LEU A 1 179 ? -32.402 -3.927 69.272 1.00 90.94 179 LEU A O 1
ATOM 1388 N N . GLY A 1 180 ? -32.341 -3.587 67.049 1.00 93.31 180 GLY A N 1
ATOM 1389 C CA . GLY A 1 180 ? -33.776 -3.751 66.818 1.00 93.31 180 GLY A CA 1
ATOM 1390 C C . GLY A 1 180 ? -34.283 -5.141 67.208 1.00 93.31 180 GLY A C 1
ATOM 1391 O O . GLY A 1 180 ? -35.306 -5.245 67.878 1.00 93.31 180 GLY A O 1
ATOM 1392 N N . TYR A 1 181 ? -33.538 -6.199 66.876 1.00 91.75 181 TYR A N 1
ATOM 1393 C CA . TYR A 1 181 ? -33.865 -7.571 67.268 1.00 91.75 181 TYR A CA 1
ATOM 1394 C C . TYR A 1 181 ? -33.847 -7.751 68.793 1.00 91.75 181 TYR A C 1
ATOM 1396 O O . TYR A 1 181 ? -34.793 -8.286 69.368 1.00 91.75 181 TYR A O 1
ATOM 1404 N N . ASN A 1 182 ? -32.815 -7.236 69.470 1.00 92.31 182 ASN A N 1
ATOM 1405 C CA . ASN A 1 182 ? -32.744 -7.267 70.934 1.00 92.31 182 ASN A CA 1
ATOM 1406 C C . ASN A 1 182 ? -33.874 -6.457 71.595 1.00 92.31 182 ASN A C 1
ATOM 1408 O O . ASN A 1 182 ? -34.420 -6.878 72.614 1.00 92.31 182 ASN A O 1
ATOM 1412 N N . ALA A 1 183 ? -34.239 -5.305 71.028 1.00 88.62 183 ALA A N 1
ATOM 1413 C CA . ALA A 1 183 ? -35.349 -4.491 71.519 1.00 88.62 183 ALA A CA 1
ATOM 1414 C C . ALA A 1 183 ? -36.708 -5.190 71.327 1.00 88.62 183 ALA A C 1
ATOM 1416 O O . ALA A 1 183 ? -37.522 -5.190 7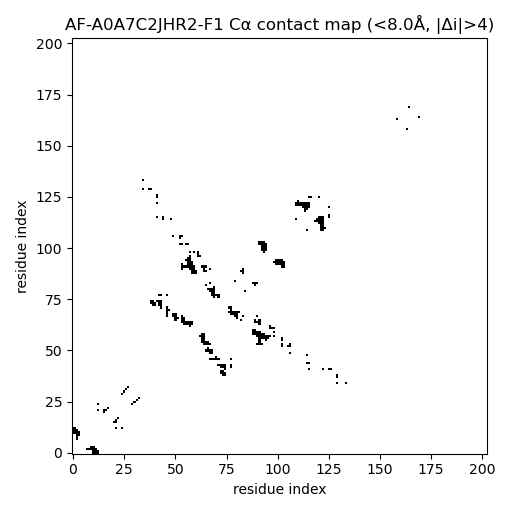2.249 1.00 88.62 183 ALA A O 1
ATOM 1417 N N . ALA A 1 184 ? -36.930 -5.834 70.177 1.00 90.75 184 ALA A N 1
ATOM 1418 C CA . ALA A 1 184 ? -38.128 -6.630 69.910 1.00 90.75 184 ALA A CA 1
ATOM 1419 C C . ALA A 1 184 ? -38.239 -7.831 70.864 1.00 90.75 184 ALA A C 1
ATOM 1421 O O . ALA A 1 184 ? -39.303 -8.061 71.429 1.00 90.75 184 ALA A O 1
ATOM 1422 N N . ALA A 1 185 ? -37.132 -8.534 71.127 1.00 90.38 185 ALA A N 1
ATOM 1423 C CA . ALA A 1 185 ? -37.097 -9.630 72.096 1.00 90.38 185 ALA A CA 1
ATOM 1424 C C . ALA A 1 185 ? -37.457 -9.165 73.520 1.00 90.38 185 ALA A C 1
ATOM 1426 O O . ALA A 1 185 ? -38.205 -9.837 74.224 1.00 90.38 185 ALA A O 1
ATOM 1427 N N . ARG A 1 186 ? -36.985 -7.982 73.939 1.00 87.25 186 ARG A N 1
ATOM 1428 C CA . ARG A 1 186 ? -37.387 -7.383 75.225 1.00 87.25 186 ARG A CA 1
ATOM 1429 C C . ARG A 1 186 ? -38.868 -7.008 75.259 1.00 87.25 186 ARG A C 1
ATOM 1431 O O . ARG A 1 186 ? -39.500 -7.208 76.287 1.00 87.25 186 ARG A O 1
ATOM 1438 N N . LEU A 1 187 ? -39.422 -6.489 74.162 1.00 87.19 187 LEU A N 1
ATOM 1439 C CA . LEU A 1 187 ? -40.858 -6.207 74.056 1.00 87.19 187 LEU A CA 1
ATOM 1440 C C . LEU A 1 187 ? -41.704 -7.477 74.175 1.00 87.19 187 LEU A C 1
ATOM 1442 O O . LEU A 1 187 ? -42.732 -7.431 74.841 1.00 87.19 187 LEU A O 1
ATOM 1446 N N . CYS A 1 188 ? -41.268 -8.593 73.584 1.00 86.38 188 CYS A N 1
ATOM 1447 C CA . CYS A 1 188 ? -41.926 -9.888 73.767 1.00 86.38 188 CYS A CA 1
ATOM 1448 C C . CYS A 1 188 ? -41.928 -10.312 75.237 1.00 86.38 188 CYS A C 1
ATOM 1450 O O . CYS A 1 188 ? -42.994 -10.601 75.759 1.00 86.38 188 CYS A O 1
ATOM 1452 N N . ASN A 1 189 ? -40.787 -10.231 75.928 1.00 90.12 189 ASN A N 1
ATOM 1453 C CA . ASN A 1 189 ? -40.728 -10.568 77.355 1.00 90.12 189 ASN A CA 1
ATOM 1454 C C . ASN A 1 189 ? -41.664 -9.687 78.204 1.00 90.12 189 ASN A C 1
ATOM 1456 O O . ASN A 1 189 ? -42.349 -10.183 79.089 1.00 90.12 189 ASN A O 1
ATOM 1460 N N . VAL A 1 190 ? -41.727 -8.382 77.920 1.00 86.31 190 VAL A N 1
ATOM 1461 C CA . VAL A 1 190 ? -42.646 -7.468 78.620 1.00 86.31 190 VAL A CA 1
ATOM 1462 C C . VAL A 1 190 ? -44.105 -7.791 78.288 1.00 86.31 190 VAL A C 1
ATOM 1464 O O . VAL A 1 190 ? -44.964 -7.709 79.157 1.00 86.31 190 VAL A O 1
ATOM 1467 N N . ALA A 1 191 ? -44.411 -8.160 77.044 1.00 84.50 191 ALA A N 1
ATOM 1468 C CA . ALA A 1 191 ? -45.751 -8.587 76.660 1.00 84.50 191 ALA A CA 1
ATOM 1469 C C . ALA A 1 191 ? -46.154 -9.898 77.354 1.00 84.50 191 ALA A C 1
ATOM 1471 O O . ALA A 1 191 ? -47.286 -9.985 77.821 1.00 84.50 191 ALA A O 1
ATOM 1472 N N . ASP A 1 192 ? -45.238 -10.862 77.479 1.00 85.44 192 ASP A N 1
ATOM 1473 C CA . ASP A 1 192 ? -45.451 -12.102 78.234 1.00 85.44 192 ASP A CA 1
ATOM 1474 C C . ASP A 1 192 ? -45.732 -11.794 79.716 1.00 85.44 192 ASP A C 1
ATOM 1476 O O . ASP A 1 192 ? -46.727 -12.264 80.264 1.00 85.44 192 ASP A O 1
ATOM 1480 N N . GLU A 1 193 ? -44.958 -10.900 80.343 1.00 85.19 193 GLU A N 1
ATOM 1481 C CA . GLU A 1 193 ? -45.211 -10.439 81.719 1.00 85.19 193 GLU A CA 1
ATOM 1482 C C . GLU A 1 193 ? -46.568 -9.720 81.867 1.00 85.19 193 GLU A C 1
ATOM 1484 O O . GLU A 1 193 ? -47.276 -9.885 82.866 1.00 85.19 193 GLU A O 1
ATOM 1489 N N . LEU A 1 194 ? -46.974 -8.923 80.875 1.00 83.06 194 LEU A N 1
ATOM 1490 C CA . LEU A 1 194 ? -48.286 -8.269 80.866 1.00 83.06 194 LEU A CA 1
ATOM 1491 C C . LEU A 1 194 ? -49.432 -9.275 80.685 1.00 83.06 194 LEU A C 1
ATOM 1493 O O . LEU A 1 194 ? -50.482 -9.124 81.307 1.00 83.06 194 LEU A O 1
ATOM 1497 N N . ILE A 1 195 ? -49.244 -10.314 79.870 1.00 83.44 195 ILE A N 1
ATOM 1498 C CA . ILE A 1 195 ? -50.221 -11.397 79.704 1.00 83.44 195 ILE A CA 1
ATOM 1499 C C . ILE A 1 195 ? -50.352 -12.191 81.008 1.00 83.44 195 ILE A C 1
ATOM 1501 O O . ILE A 1 195 ? -51.473 -12.429 81.461 1.00 83.44 195 ILE A O 1
ATOM 1505 N N . ASP A 1 196 ? -49.237 -12.526 81.654 1.00 84.88 196 ASP A N 1
ATOM 1506 C CA . ASP A 1 196 ? -49.231 -13.245 82.929 1.00 84.88 196 ASP A CA 1
ATOM 1507 C C . ASP A 1 196 ? -49.870 -12.425 84.057 1.00 84.88 196 ASP A C 1
ATOM 1509 O O . ASP A 1 196 ? -50.645 -12.954 84.857 1.00 84.88 196 ASP A O 1
ATOM 1513 N N . THR A 1 197 ? -49.604 -11.119 84.133 1.00 82.56 197 THR A N 1
ATOM 1514 C CA . THR A 1 197 ? -50.253 -10.250 85.133 1.00 82.56 197 THR A CA 1
ATOM 1515 C C . THR A 1 197 ? -51.756 -10.105 84.888 1.00 82.56 197 THR A C 1
ATOM 1517 O O . THR A 1 197 ? -52.526 -10.160 85.848 1.00 82.56 197 THR A O 1
ATOM 1520 N N . LEU A 1 198 ? -52.200 -9.988 83.630 1.00 75.31 198 LEU A N 1
ATOM 1521 C CA . LEU A 1 198 ? -53.626 -9.975 83.283 1.00 75.31 198 LEU A CA 1
ATOM 1522 C C . LEU A 1 198 ? -54.318 -11.307 83.610 1.00 75.31 198 LEU A C 1
ATOM 1524 O O . LEU A 1 198 ? -55.426 -11.294 84.142 1.00 75.31 198 LEU A O 1
ATOM 1528 N N . LEU A 1 199 ? -53.675 -12.446 83.341 1.00 74.56 199 LEU A N 1
ATOM 1529 C CA . LEU A 1 199 ? -54.203 -13.772 83.684 1.00 74.56 199 LEU A CA 1
ATOM 1530 C C . LEU A 1 199 ? -54.322 -13.977 85.199 1.00 74.56 199 LEU A C 1
ATOM 1532 O O . LEU A 1 199 ? -55.316 -14.534 85.660 1.00 74.56 199 LEU A O 1
ATOM 1536 N N . ASN A 1 200 ? -53.353 -13.485 85.973 1.00 76.38 200 ASN A N 1
ATOM 1537 C CA . ASN A 1 200 ? -53.376 -13.559 87.436 1.00 76.38 200 ASN A CA 1
ATOM 1538 C C . ASN A 1 200 ? -54.390 -12.600 88.090 1.00 76.38 200 ASN A C 1
ATOM 1540 O O . ASN A 1 200 ? -54.765 -12.820 89.235 1.00 76.38 200 ASN A O 1
ATOM 1544 N N . LEU A 1 201 ? -54.841 -11.551 87.390 1.00 69.19 201 LEU A N 1
ATOM 1545 C CA . LEU A 1 201 ? -55.890 -10.628 87.860 1.00 69.19 201 LEU A CA 1
ATOM 1546 C C . LEU A 1 201 ? -57.323 -11.122 87.585 1.00 69.19 201 LEU A C 1
ATOM 1548 O O . LEU A 1 201 ? -58.269 -10.564 88.138 1.00 69.19 201 LEU A O 1
ATOM 1552 N N . VAL A 1 202 ? -57.494 -12.114 86.704 1.00 58.66 202 VAL A N 1
ATOM 1553 C CA . VAL A 1 202 ? -58.800 -12.687 86.312 1.00 58.66 202 VAL A CA 1
ATOM 1554 C C . VAL A 1 202 ? -59.123 -13.990 87.070 1.00 58.66 202 VAL A C 1
ATOM 1556 O O . VAL A 1 202 ? -60.236 -14.506 86.950 1.00 58.66 202 VAL A O 1
ATOM 1559 N N . GLN A 1 203 ? -58.191 -14.503 87.880 1.00 47.56 203 GLN A N 1
ATOM 1560 C CA . GLN A 1 203 ? -58.445 -15.552 88.881 1.00 47.56 203 GLN A CA 1
ATOM 1561 C C . GLN A 1 203 ? -58.922 -14.954 90.207 1.00 47.56 203 GLN A C 1
ATOM 1563 O O . GLN A 1 203 ? -59.778 -15.604 90.849 1.00 47.56 203 GLN A O 1
#

Sequence (203 aa):
DIVFKDDSATVLNDTVTKGKLAGFLEIRDNKIASYLNDLNSLAASIIAEVNVRHQLGYDMDQNLGGVFFEPATEAENMWVSSDISEDVNRIAASETVNGDGDNAKFIGAFKDEFFMNGGTSTFNDYYASFVGKVGQDLADEERGLDHHTNLMNQLINKREGISGVSIDEEMTNLVKYQLGYNAAARLCNVADELIDTLLNLVQ

Solvent-accessible surface area (backbone atoms only — not comparable to full-atom values): 10981 Å² total; per-residue (Å²): 134,51,52,47,92,92,41,73,85,53,72,43,60,89,76,45,79,61,64,74,67,20,53,51,48,48,42,55,69,46,51,49,44,50,52,50,50,54,48,12,52,53,39,23,42,52,42,49,55,47,20,57,52,26,39,65,8,15,19,75,85,53,42,72,19,55,60,53,37,45,95,44,64,43,49,94,54,70,39,70,16,66,70,39,77,78,34,68,56,52,50,19,34,5,57,46,74,85,71,52,60,55,33,44,50,55,61,67,46,45,64,79,35,49,72,30,85,93,52,73,29,22,58,57,57,48,52,51,50,51,54,48,48,56,54,47,54,50,54,51,52,52,51,48,51,52,51,52,52,53,50,50,53,53,52,50,54,53,45,47,73,72,73,49,80,53,68,68,58,53,49,50,50,49,52,50,50,53,52,49,51,56,49,51,54,51,49,50,53,53,50,52,52,51,51,54,52,55,56,66,71,75,110